Protein AF-F0ZJR5-F1 (afdb_monomer)

Solvent-accessible surface area (backbone atoms only — not comparable to full-atom values): 11581 Å² total; per-residue (Å²): 136,68,55,64,65,42,45,57,48,44,58,48,46,68,58,37,72,78,72,64,94,84,83,90,84,88,84,89,81,86,85,86,77,79,79,74,66,69,64,63,60,58,57,58,49,52,56,52,55,66,48,60,78,69,73,60,78,82,67,43,66,32,26,33,20,49,54,17,22,40,50,26,52,69,51,87,72,52,77,72,50,58,56,57,43,58,76,50,88,59,76,52,62,50,40,52,52,8,52,51,32,27,51,51,10,65,76,67,72,34,62,72,38,28,40,54,7,45,22,32,37,14,57,52,49,48,51,47,44,57,55,34,50,76,54,72,45,74,76,65,34,69,57,48,44,51,5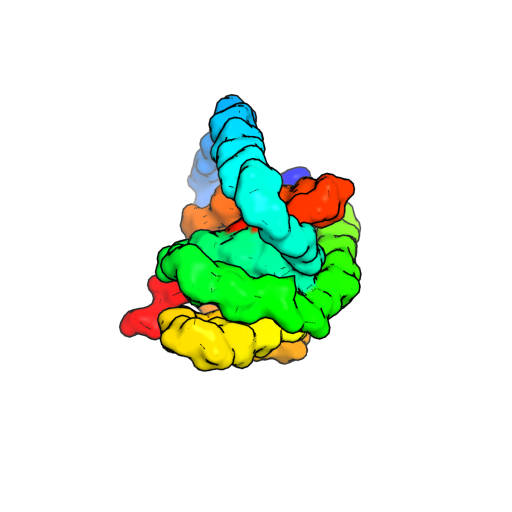4,14,54,29,24,54,59,32,65,65,27,42,50,54,49,45,66,74,42,40,65,52,49,60,80,39,36,70,60,47,53,49,28,54,52,43,30,55,51,16,58,77,70,68,34,34,32,54,22,17,19,27,50,16,36,46,50,38,63,72,50,78,80,82,126

Mean predicted aligned error: 10.39 Å

Sequence (211 aa):
MKYILLIVFIVLSLNFKSAYSNNNIDNEIEEFNFNDFSNDLEYNKLIQENIIENGLPSLTDYSQFLLGFIEGIGINITNEESLCFKNENGSVADLKDGVLALQKGLSTIDIPKMSSGIVKIGGVILQIPTNLKECGISDKIVQITYIAASFISGPSGIVTFILRDAFNIFVNSGGVLHNLTEIFVGLQNADFFKLGKNLGQIVDILMIKHT

Organism: Dictyostelium purpureum (NCBI:txid5786)

Structure (mmCIF, N/CA/C/O backbone):
data_AF-F0ZJR5-F1
#
_entry.id   AF-F0ZJR5-F1
#
loop_
_atom_site.group_PDB
_atom_site.id
_atom_site.type_symbol
_atom_site.label_atom_id
_atom_site.label_alt_id
_atom_site.label_comp_id
_atom_site.label_asym_id
_atom_site.label_entity_id
_atom_site.label_seq_id
_atom_site.pdbx_PDB_ins_code
_atom_site.Cartn_x
_atom_site.Cartn_y
_atom_site.Cartn_z
_atom_site.occupancy
_atom_site.B_iso_or_equiv
_atom_site.auth_seq_id
_atom_site.auth_comp_id
_atom_site.auth_asym_id
_atom_site.auth_atom_id
_atom_site.pdbx_PDB_model_num
ATOM 1 N N . MET A 1 1 ? 6.348 3.260 -20.044 1.00 43.16 1 MET A N 1
ATOM 2 C CA . MET A 1 1 ? 5.209 2.471 -19.523 1.00 43.16 1 MET A CA 1
ATOM 3 C C . MET A 1 1 ? 5.198 0.992 -19.946 1.00 43.16 1 MET A C 1
ATOM 5 O O . MET A 1 1 ? 4.273 0.291 -19.583 1.00 43.16 1 MET A O 1
ATOM 9 N N . LYS A 1 2 ? 6.248 0.463 -20.605 1.00 39.25 2 LYS A N 1
ATOM 10 C CA . LYS A 1 2 ? 6.417 -0.981 -20.878 1.00 39.25 2 LYS A CA 1
ATOM 11 C C . LYS A 1 2 ? 6.954 -1.781 -19.674 1.00 39.25 2 LYS A C 1
ATOM 13 O O . LYS A 1 2 ? 6.992 -2.998 -19.732 1.00 39.25 2 LYS A O 1
ATOM 18 N N . TYR A 1 3 ? 7.373 -1.115 -18.592 1.00 41.12 3 TYR A N 1
ATOM 19 C CA . TYR A 1 3 ? 8.374 -1.648 -17.661 1.00 41.12 3 TYR A CA 1
ATOM 20 C C . TYR A 1 3 ? 7.874 -2.546 -16.528 1.00 41.12 3 TYR A C 1
ATOM 22 O O . TYR A 1 3 ? 8.669 -3.326 -16.043 1.00 41.12 3 TYR A O 1
ATOM 30 N N . ILE A 1 4 ? 6.609 -2.504 -16.104 1.00 44.88 4 ILE A N 1
ATOM 31 C CA . ILE A 1 4 ? 6.126 -3.410 -15.037 1.00 44.88 4 ILE A CA 1
ATOM 32 C C . ILE A 1 4 ? 5.762 -4.774 -15.610 1.00 44.88 4 ILE A C 1
ATOM 34 O O . ILE A 1 4 ? 6.188 -5.790 -15.068 1.00 44.88 4 ILE A O 1
ATOM 38 N N . LEU A 1 5 ? 5.092 -4.787 -16.768 1.00 47.75 5 LEU A N 1
ATOM 39 C CA . LEU A 1 5 ? 5.031 -5.978 -17.604 1.00 47.75 5 LEU A CA 1
ATOM 40 C C . LEU A 1 5 ? 6.453 -6.418 -17.937 1.00 47.75 5 LEU A C 1
ATOM 42 O O . LEU A 1 5 ? 6.741 -7.567 -17.694 1.00 47.75 5 LEU A O 1
ATOM 46 N N . LEU A 1 6 ? 7.381 -5.526 -18.315 1.00 48.69 6 LEU A N 1
ATOM 47 C CA . LEU A 1 6 ? 8.796 -5.884 -18.485 1.00 48.69 6 LEU A CA 1
ATOM 48 C C . LEU A 1 6 ? 9.459 -6.400 -17.202 1.00 48.69 6 LEU A C 1
ATOM 50 O O . LEU A 1 6 ? 10.354 -7.196 -17.338 1.00 48.69 6 LEU A O 1
ATOM 54 N N . ILE A 1 7 ? 9.096 -5.997 -15.984 1.00 55.41 7 ILE A N 1
ATOM 55 C CA . ILE A 1 7 ? 9.709 -6.495 -14.738 1.00 55.41 7 ILE A CA 1
ATOM 56 C C . ILE A 1 7 ? 9.152 -7.872 -14.407 1.00 55.41 7 ILE A C 1
ATOM 58 O O . ILE A 1 7 ? 9.928 -8.768 -14.113 1.00 55.41 7 ILE A O 1
ATOM 62 N N . VAL A 1 8 ? 7.842 -8.080 -14.541 1.00 57.06 8 VAL A N 1
ATOM 63 C CA . VAL A 1 8 ? 7.232 -9.413 -14.458 1.00 57.06 8 VAL A CA 1
ATOM 64 C C . VAL A 1 8 ? 7.803 -10.306 -15.562 1.00 57.06 8 VAL A C 1
ATOM 66 O O . VAL A 1 8 ? 8.235 -11.412 -15.282 1.00 57.06 8 VAL A O 1
ATOM 69 N N . PHE A 1 9 ? 7.941 -9.803 -16.788 1.00 52.59 9 PHE A N 1
ATOM 70 C CA . PHE A 1 9 ? 8.516 -10.500 -17.938 1.00 52.59 9 PHE A CA 1
ATOM 71 C C . PHE A 1 9 ? 10.035 -10.658 -17.836 1.00 52.59 9 PHE A C 1
ATOM 73 O O . PHE A 1 9 ? 10.532 -11.643 -18.340 1.00 52.59 9 PHE A O 1
ATOM 80 N N . ILE A 1 10 ? 10.798 -9.766 -17.196 1.00 51.56 10 ILE A N 1
ATOM 81 C CA . ILE A 1 10 ? 12.255 -9.866 -16.959 1.00 51.56 10 ILE A CA 1
ATOM 82 C C . ILE A 1 10 ? 12.502 -10.843 -15.820 1.00 51.56 10 ILE A C 1
ATOM 84 O O . ILE A 1 10 ? 13.345 -11.714 -15.952 1.00 51.56 10 ILE A O 1
ATOM 88 N N . VAL A 1 11 ? 11.748 -10.763 -14.726 1.00 54.81 11 VAL A N 1
ATOM 89 C CA . VAL A 1 11 ? 11.827 -11.729 -13.624 1.00 54.81 11 VAL A CA 1
ATOM 90 C C . VAL A 1 11 ? 11.394 -13.113 -14.110 1.00 54.81 11 VAL A C 1
ATOM 92 O O . VAL A 1 11 ? 12.081 -14.093 -13.825 1.00 54.81 11 VAL A O 1
ATOM 95 N N . LEU A 1 12 ? 10.326 -13.212 -14.907 1.00 49.84 12 LEU A N 1
ATOM 96 C CA . LEU A 1 12 ? 9.917 -14.468 -15.534 1.00 49.84 12 LEU A CA 1
ATOM 97 C C . LEU A 1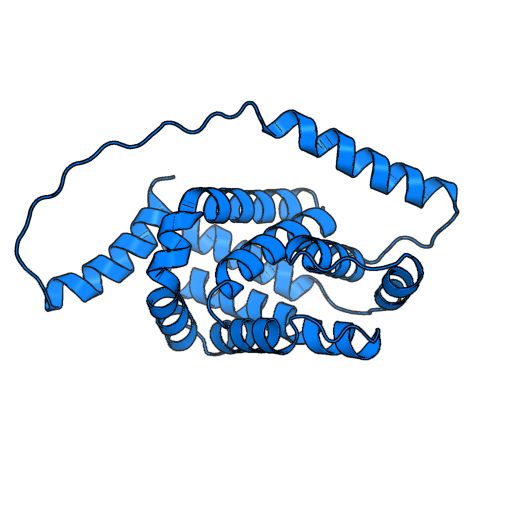 12 ? 10.924 -14.922 -16.597 1.00 49.84 12 LEU A C 1
ATOM 99 O O . LEU A 1 12 ? 11.318 -16.075 -16.554 1.00 49.84 12 LEU A O 1
ATOM 103 N N . SER A 1 13 ? 11.414 -14.063 -17.497 1.00 41.50 13 SER A N 1
ATOM 104 C CA . SER A 1 13 ? 12.338 -14.457 -18.582 1.00 41.50 13 SER A CA 1
ATOM 105 C C . SER A 1 13 ? 13.765 -14.739 -18.115 1.00 41.50 13 SER A C 1
ATOM 107 O O . SER A 1 13 ? 14.395 -15.637 -18.665 1.00 41.50 13 SER A O 1
ATOM 109 N N . LEU A 1 14 ? 14.277 -14.065 -17.081 1.00 43.47 14 LEU A N 1
ATOM 110 C CA . LEU A 1 14 ? 15.566 -14.399 -16.465 1.00 43.47 14 LEU A CA 1
ATOM 111 C C . LEU A 1 14 ? 15.515 -15.766 -15.766 1.00 43.47 14 LEU A C 1
ATOM 113 O O . LEU A 1 14 ? 16.512 -16.482 -15.785 1.00 43.47 14 LEU A O 1
ATOM 117 N N . ASN A 1 15 ? 14.357 -16.164 -15.224 1.00 44.44 15 ASN A N 1
ATOM 118 C CA . ASN A 1 15 ? 14.152 -17.506 -14.667 1.00 44.44 15 ASN A CA 1
ATOM 119 C C . ASN A 1 15 ? 13.797 -18.556 -15.745 1.00 44.44 15 ASN A C 1
ATOM 121 O O . ASN A 1 15 ? 14.251 -19.694 -15.664 1.00 44.44 15 ASN A O 1
ATOM 125 N N . PHE A 1 16 ? 13.059 -18.189 -16.799 1.00 36.81 16 PHE A N 1
ATOM 126 C CA . PHE A 1 16 ? 12.652 -19.099 -17.882 1.00 36.81 16 PHE A CA 1
ATOM 127 C C . PHE A 1 16 ? 13.758 -19.399 -18.897 1.00 36.81 16 PHE A C 1
ATOM 129 O O . PHE A 1 16 ? 13.747 -20.475 -19.492 1.00 36.81 16 PHE A O 1
ATOM 136 N N . LYS A 1 17 ? 14.753 -18.518 -19.075 1.00 34.19 17 LYS A N 1
ATOM 137 C CA . LYS A 1 17 ? 15.891 -18.768 -19.984 1.00 34.19 17 LYS A CA 1
ATOM 138 C C . LYS A 1 17 ? 16.824 -19.889 -19.495 1.00 34.19 17 LYS A C 1
ATOM 140 O O . LYS A 1 17 ? 17.643 -20.375 -20.266 1.00 34.19 17 LYS A O 1
ATOM 145 N N . SER A 1 18 ? 16.659 -20.327 -18.244 1.00 38.81 18 SER A N 1
ATOM 146 C CA . SER A 1 18 ? 17.251 -21.552 -17.691 1.00 38.81 18 SER A CA 1
ATOM 147 C C . SER A 1 18 ? 16.449 -22.817 -18.052 1.00 38.81 18 SER A C 1
ATOM 149 O O . SER A 1 18 ? 17.005 -23.911 -18.091 1.00 38.81 18 SER A O 1
ATOM 151 N N . ALA A 1 19 ? 15.150 -22.686 -18.350 1.00 39.12 19 ALA A N 1
ATOM 152 C CA . ALA A 1 19 ? 14.227 -23.817 -18.397 1.00 39.12 19 ALA A CA 1
ATOM 153 C C . ALA A 1 19 ? 13.650 -24.139 -19.784 1.00 39.12 19 ALA A C 1
ATOM 155 O O . ALA A 1 19 ? 13.395 -25.309 -20.045 1.00 39.12 19 ALA A O 1
ATOM 156 N N . TYR A 1 20 ? 13.431 -23.171 -20.681 1.00 38.56 20 TYR A N 1
ATOM 157 C CA . TYR A 1 20 ? 12.690 -23.447 -21.919 1.00 38.56 20 TYR A CA 1
ATOM 158 C C . TYR A 1 20 ? 13.142 -22.577 -23.097 1.00 38.56 20 TYR A C 1
ATOM 160 O O . TYR A 1 20 ? 12.801 -21.402 -23.211 1.00 38.56 20 TYR A O 1
ATOM 168 N N . SER A 1 21 ? 13.885 -23.195 -24.015 1.00 33.28 21 SER A N 1
ATOM 169 C CA . SER A 1 21 ? 14.111 -22.703 -25.374 1.00 33.28 21 SER A CA 1
ATOM 170 C C . SER A 1 21 ? 13.190 -23.467 -26.323 1.00 33.28 21 SER A C 1
ATOM 172 O O . SER A 1 21 ? 13.532 -24.582 -26.703 1.00 33.28 21 SER A O 1
ATOM 174 N N . ASN A 1 22 ? 12.031 -22.887 -26.655 1.00 42.31 22 ASN A N 1
ATOM 175 C CA . ASN A 1 22 ? 11.296 -23.001 -27.932 1.00 42.31 22 ASN A CA 1
ATOM 176 C C . ASN A 1 22 ? 9.795 -22.775 -27.709 1.00 42.31 22 ASN A C 1
ATOM 178 O O . ASN A 1 22 ? 9.121 -23.651 -27.175 1.00 42.31 22 ASN A O 1
ATOM 182 N N . ASN A 1 23 ? 9.278 -21.622 -28.147 1.00 40.09 23 ASN A N 1
ATOM 183 C CA . ASN A 1 23 ? 8.199 -21.508 -29.145 1.00 40.09 23 ASN A CA 1
ATOM 184 C C . ASN A 1 23 ? 7.642 -20.072 -29.218 1.00 40.09 23 ASN A C 1
ATOM 186 O O . ASN A 1 23 ? 7.499 -19.392 -28.206 1.00 40.09 23 ASN A O 1
ATOM 190 N N . ASN A 1 24 ? 7.353 -19.641 -30.451 1.00 42.78 24 ASN A N 1
ATOM 191 C CA . ASN A 1 24 ? 6.793 -18.343 -30.843 1.00 42.78 24 ASN A CA 1
ATOM 192 C C . ASN A 1 24 ? 5.300 -18.248 -30.499 1.00 42.78 24 ASN A C 1
ATOM 194 O O . ASN A 1 24 ? 4.541 -19.134 -30.890 1.00 42.78 24 ASN A O 1
ATOM 198 N N . ILE A 1 25 ? 4.879 -17.151 -29.866 1.00 38.75 25 ILE A N 1
ATOM 199 C CA . ILE A 1 25 ? 3.469 -16.750 -29.761 1.00 38.75 25 ILE A CA 1
ATOM 200 C C . ILE A 1 25 ? 3.396 -15.230 -29.956 1.00 38.75 25 ILE A C 1
ATOM 202 O O . ILE A 1 25 ? 3.907 -14.477 -29.129 1.00 38.75 25 ILE A O 1
ATOM 206 N N . ASP A 1 26 ? 2.756 -14.808 -31.044 1.00 44.47 26 ASP A N 1
ATOM 207 C CA . ASP A 1 26 ? 2.269 -13.445 -31.271 1.00 44.47 26 ASP A CA 1
ATOM 208 C C . ASP A 1 26 ? 0.813 -13.362 -30.782 1.00 44.47 26 ASP A C 1
ATOM 210 O O . ASP A 1 26 ? 0.079 -14.326 -30.996 1.00 44.47 26 ASP A O 1
ATOM 214 N N . ASN A 1 27 ? 0.399 -12.257 -30.137 1.00 40.22 27 ASN A N 1
ATOM 215 C CA . ASN A 1 27 ? -0.983 -11.739 -30.176 1.00 40.22 27 ASN A CA 1
ATOM 216 C C . ASN A 1 27 ? -1.145 -10.341 -29.537 1.00 40.22 27 ASN A C 1
ATOM 218 O O . ASN A 1 27 ? -0.333 -9.900 -28.723 1.00 40.22 27 ASN A O 1
ATOM 222 N N . GLU A 1 28 ? -2.211 -9.678 -29.994 1.00 41.59 28 GLU A N 1
ATOM 223 C CA . GLU A 1 28 ? -2.610 -8.264 -29.929 1.00 41.59 28 GLU A CA 1
ATOM 224 C C . GLU A 1 28 ? -2.743 -7.639 -28.523 1.00 41.59 28 GLU A C 1
ATOM 226 O O . GLU A 1 28 ? -3.123 -8.294 -27.555 1.00 41.59 28 GLU A O 1
ATOM 231 N N . ILE A 1 29 ? -2.461 -6.331 -28.437 1.00 34.59 29 ILE A N 1
ATOM 232 C CA . ILE A 1 29 ? -2.620 -5.483 -27.244 1.00 34.59 29 ILE A CA 1
ATOM 233 C C . ILE A 1 29 ? -3.726 -4.460 -27.539 1.00 34.59 29 ILE A C 1
ATOM 235 O O . ILE A 1 29 ? -3.570 -3.653 -28.455 1.00 34.59 29 ILE A O 1
ATOM 239 N N . GLU A 1 30 ? -4.811 -4.474 -26.762 1.00 40.47 30 GLU A N 1
ATOM 240 C CA . GLU A 1 30 ? -5.851 -3.433 -26.788 1.00 40.47 30 GLU A CA 1
ATOM 241 C C . GLU A 1 30 ? -5.357 -2.123 -26.144 1.00 40.47 30 GLU A C 1
ATOM 243 O O . GLU A 1 30 ? -4.686 -2.124 -25.106 1.00 40.47 30 GLU A O 1
ATOM 248 N N . GLU A 1 31 ? -5.689 -0.989 -26.771 1.00 37.50 31 GLU A N 1
ATOM 249 C CA . GLU A 1 31 ? -5.370 0.359 -26.290 1.00 37.50 31 GLU A CA 1
ATOM 250 C C . GLU A 1 31 ? -6.287 0.796 -25.137 1.00 37.50 31 GLU A C 1
ATOM 252 O O . GLU A 1 31 ? -7.512 0.716 -25.206 1.00 37.50 31 GLU A O 1
ATOM 257 N N . PHE A 1 32 ? -5.669 1.313 -24.074 1.00 36.72 32 PHE A N 1
ATOM 258 C CA . PHE A 1 32 ? -6.323 1.797 -22.858 1.00 36.72 32 PHE A CA 1
ATOM 259 C C . PHE A 1 32 ? -6.950 3.192 -23.070 1.00 36.72 32 PHE A C 1
ATOM 261 O O . PHE A 1 32 ? -6.266 4.117 -23.514 1.00 36.72 32 PHE A O 1
ATOM 268 N N . ASN A 1 33 ? -8.234 3.360 -22.729 1.00 37.62 33 ASN A N 1
ATOM 269 C CA . ASN A 1 33 ? -9.000 4.598 -22.927 1.00 37.62 33 ASN A CA 1
ATOM 270 C C . ASN A 1 33 ? -9.038 5.462 -21.648 1.00 37.62 33 ASN A C 1
ATOM 272 O O . ASN A 1 33 ? -9.469 5.010 -20.594 1.00 37.62 33 ASN A O 1
ATOM 276 N N . PHE A 1 34 ? -8.612 6.724 -21.750 1.00 33.97 34 PHE A N 1
ATOM 277 C CA . PHE A 1 34 ? -8.427 7.656 -20.626 1.00 33.97 34 PHE A CA 1
ATOM 278 C C . PHE A 1 34 ? -9.708 8.355 -20.122 1.00 33.97 34 PHE A C 1
ATOM 280 O O . PHE A 1 34 ? -9.643 9.107 -19.151 1.00 33.97 34 PHE A O 1
ATOM 287 N N . ASN A 1 35 ? -10.868 8.138 -20.747 1.00 36.97 35 ASN A N 1
ATOM 288 C CA . ASN A 1 35 ? -12.081 8.914 -20.450 1.00 36.97 35 ASN A CA 1
ATOM 289 C C . ASN A 1 35 ? -12.845 8.493 -19.174 1.00 36.97 35 ASN A C 1
ATOM 291 O O . ASN A 1 35 ? -13.704 9.251 -18.729 1.00 36.97 35 ASN A O 1
ATOM 295 N N . ASP A 1 36 ? -12.515 7.361 -18.542 1.00 45.94 36 ASP A N 1
ATOM 296 C CA . ASP A 1 36 ? -13.162 6.915 -17.289 1.00 45.94 36 ASP A CA 1
ATOM 297 C C . ASP A 1 36 ? -12.722 7.707 -16.038 1.00 45.94 36 ASP A C 1
ATOM 299 O O . ASP A 1 36 ? -13.349 7.623 -14.985 1.00 45.94 36 ASP A O 1
ATOM 303 N N . PHE A 1 37 ? -11.690 8.550 -16.146 1.00 39.56 37 PHE A N 1
ATOM 304 C CA . PHE A 1 37 ? -11.092 9.270 -15.011 1.00 39.56 37 PHE A CA 1
ATOM 305 C C . PHE A 1 37 ? -11.965 10.370 -14.387 1.00 39.56 37 PHE A C 1
ATOM 307 O O . PHE A 1 37 ? -11.698 10.805 -13.266 1.00 39.56 37 PHE A O 1
ATOM 314 N N . SER A 1 38 ? -12.970 10.881 -15.104 1.00 40.50 38 SER A N 1
ATOM 315 C CA . SER A 1 38 ? -13.688 12.086 -14.664 1.00 40.50 38 SER A CA 1
ATOM 316 C C . SER A 1 38 ? -14.759 11.810 -13.605 1.00 40.50 38 SER A C 1
ATOM 318 O O . SER A 1 38 ? -15.120 12.729 -12.872 1.00 40.50 38 SER A O 1
ATOM 320 N N . ASN A 1 39 ? -15.250 10.572 -13.500 1.00 43.34 39 ASN A N 1
ATOM 321 C CA . ASN A 1 39 ? -16.368 10.228 -12.614 1.00 43.34 39 ASN A CA 1
ATOM 322 C C . ASN A 1 39 ? -15.919 9.977 -11.158 1.00 43.34 39 ASN A C 1
ATOM 324 O O . ASN A 1 39 ? -16.668 10.257 -10.224 1.00 43.34 39 ASN A O 1
ATOM 328 N N . ASP A 1 40 ? -14.671 9.549 -10.937 1.00 46.66 40 ASP A N 1
ATOM 329 C CA . ASP A 1 40 ? -14.138 9.257 -9.593 1.00 46.66 40 ASP A CA 1
ATOM 330 C C . ASP A 1 40 ? -13.804 10.512 -8.762 1.00 46.66 40 ASP A C 1
ATOM 332 O O . ASP A 1 40 ? -13.680 10.456 -7.535 1.00 46.66 40 ASP A O 1
ATOM 336 N N . LEU A 1 41 ? -13.671 11.676 -9.405 1.00 44.53 41 LEU A N 1
ATOM 337 C CA . LEU A 1 41 ? -13.410 12.951 -8.725 1.00 44.53 41 LEU A CA 1
ATOM 338 C C . LEU A 1 41 ? -14.644 13.495 -7.988 1.00 44.53 41 LEU A C 1
ATOM 340 O O . LEU A 1 41 ? -14.502 14.148 -6.955 1.00 44.53 41 LEU A O 1
ATOM 344 N N . GLU A 1 42 ? -15.846 13.208 -8.485 1.00 46.62 42 GLU A N 1
ATOM 345 C CA . GLU A 1 42 ? -17.099 13.722 -7.922 1.00 46.62 42 GLU A CA 1
ATOM 346 C C . GLU A 1 42 ? -17.526 12.944 -6.662 1.00 46.62 42 GLU A C 1
ATOM 348 O O . GLU A 1 42 ? -17.981 13.538 -5.684 1.00 46.62 42 GLU A O 1
ATOM 353 N N . TYR A 1 43 ? -17.263 11.632 -6.618 1.00 46.22 43 TYR A N 1
ATOM 354 C CA . TYR A 1 43 ? -17.558 10.780 -5.458 1.00 46.22 43 TYR A CA 1
ATOM 355 C C . TYR A 1 43 ? -16.707 11.130 -4.223 1.00 46.22 43 TYR A C 1
ATOM 357 O O . TYR A 1 43 ? -17.222 11.225 -3.108 1.00 46.22 43 TYR A O 1
ATOM 365 N N . ASN A 1 44 ? -15.414 11.412 -4.417 1.00 51.81 44 ASN A N 1
ATOM 366 C CA . ASN A 1 44 ? -14.521 11.814 -3.321 1.00 51.81 44 ASN A CA 1
ATOM 367 C C . ASN A 1 44 ? -14.918 13.168 -2.712 1.00 51.81 44 ASN A C 1
ATOM 369 O O . ASN A 1 44 ? -14.745 13.393 -1.512 1.00 51.81 44 ASN A O 1
ATOM 373 N N . LYS A 1 45 ? -15.508 14.052 -3.521 1.00 52.66 45 LYS A N 1
ATOM 374 C CA . LYS A 1 45 ? -16.009 15.348 -3.067 1.00 52.66 45 LYS A CA 1
ATOM 375 C C . LYS A 1 45 ? -17.222 15.195 -2.141 1.00 52.66 45 LYS A C 1
ATOM 377 O O . LYS A 1 45 ? -17.274 15.850 -1.107 1.00 52.66 45 LYS A O 1
ATOM 382 N N . LEU A 1 46 ? -18.130 14.265 -2.445 1.00 51.00 46 LEU A N 1
ATOM 383 C CA . LEU A 1 46 ? -19.331 14.000 -1.641 1.00 51.00 46 LEU A CA 1
ATOM 384 C C . LEU A 1 46 ? -19.032 13.350 -0.279 1.00 51.00 46 LEU A C 1
ATOM 386 O O . LEU A 1 46 ? -19.739 13.623 0.693 1.00 51.00 46 LEU A O 1
ATOM 390 N N . ILE A 1 47 ? -17.987 12.520 -0.178 1.00 54.75 47 ILE A N 1
ATOM 391 C CA . ILE A 1 47 ? -17.535 11.976 1.117 1.00 54.75 47 ILE A CA 1
ATOM 392 C C . ILE A 1 47 ? -16.918 13.088 1.973 1.00 54.75 47 ILE A C 1
ATOM 394 O O . ILE A 1 47 ? -17.226 13.188 3.160 1.00 54.75 47 ILE A O 1
ATOM 398 N N . GLN A 1 48 ? -16.098 13.966 1.384 1.00 52.03 48 GLN A N 1
ATOM 399 C CA . GLN A 1 48 ? -15.546 15.105 2.121 1.00 52.03 48 GLN A CA 1
ATOM 400 C C . GLN A 1 48 ? -16.633 16.095 2.560 1.00 52.03 48 GLN A C 1
ATOM 402 O O . GLN A 1 48 ? -16.627 16.525 3.712 1.00 52.03 48 GLN A O 1
ATOM 407 N N . GLU A 1 49 ? -17.593 16.416 1.691 1.00 55.97 49 GLU A N 1
ATOM 408 C CA . GLU A 1 49 ? -18.673 17.362 1.998 1.00 55.97 49 GLU A CA 1
ATOM 409 C C . GLU A 1 49 ? -19.605 16.841 3.112 1.00 55.97 49 GLU A C 1
ATOM 411 O O . GLU A 1 49 ? -19.899 17.589 4.045 1.00 55.97 49 GLU A O 1
ATOM 416 N N . ASN A 1 50 ? -19.963 15.548 3.123 1.00 54.66 50 ASN A N 1
ATOM 417 C CA . ASN A 1 50 ? -20.780 14.963 4.203 1.00 54.66 50 ASN A CA 1
ATOM 418 C C . ASN A 1 50 ? -20.049 14.858 5.558 1.00 54.66 50 ASN A C 1
ATOM 420 O O . ASN A 1 50 ? -20.684 14.853 6.615 1.00 54.66 50 ASN A O 1
ATOM 424 N N . ILE A 1 51 ? -18.715 14.768 5.553 1.00 54.09 51 ILE A N 1
ATOM 425 C CA . ILE A 1 51 ? -17.904 14.693 6.778 1.00 54.09 51 ILE A CA 1
ATOM 426 C C . ILE A 1 51 ? -17.689 16.086 7.395 1.00 54.09 51 ILE A C 1
ATOM 428 O O . ILE A 1 51 ? -17.640 16.214 8.622 1.00 54.09 51 ILE A O 1
ATOM 432 N N . ILE A 1 52 ? -17.601 17.134 6.569 1.00 50.81 52 ILE A N 1
ATOM 433 C CA . ILE A 1 52 ? -17.349 18.516 7.010 1.00 50.81 52 ILE A CA 1
ATOM 434 C C . ILE A 1 52 ? -18.584 19.146 7.679 1.00 50.81 52 ILE A C 1
ATOM 436 O O . ILE A 1 52 ? -18.427 19.895 8.645 1.00 50.81 52 ILE A O 1
ATOM 440 N N . GLU A 1 53 ? -19.807 18.816 7.248 1.00 49.25 53 GLU A N 1
ATOM 441 C CA . GLU A 1 53 ? -21.034 19.439 7.781 1.00 49.25 53 GLU A CA 1
ATOM 442 C C . GLU A 1 53 ? -21.349 19.093 9.253 1.00 49.25 53 GLU A C 1
ATOM 444 O O . GLU A 1 53 ? -22.089 19.825 9.906 1.00 49.25 53 GLU A O 1
ATOM 449 N N . ASN A 1 54 ? -20.746 18.039 9.820 1.00 49.00 54 ASN A N 1
ATOM 450 C CA . ASN A 1 54 ? -21.062 17.554 11.174 1.00 49.00 54 ASN A CA 1
ATOM 451 C C . ASN A 1 54 ? -19.968 17.791 12.235 1.00 49.00 54 ASN A C 1
ATOM 453 O O . ASN A 1 54 ? -20.018 17.197 13.312 1.00 49.00 54 ASN A O 1
ATOM 457 N N . GLY A 1 55 ? -18.981 18.658 11.978 1.00 44.12 55 GLY A N 1
ATOM 458 C CA . GLY A 1 55 ? -18.002 19.055 13.003 1.00 44.12 55 GLY A CA 1
ATOM 459 C C . GLY A 1 55 ? -17.135 17.902 13.527 1.00 44.12 55 GLY A C 1
ATOM 460 O O . GLY A 1 55 ? -16.736 17.900 14.694 1.00 44.12 55 GLY A O 1
ATOM 461 N N . LEU A 1 56 ? -16.852 16.904 12.684 1.00 47.62 56 LEU A N 1
ATOM 462 C CA . LEU A 1 56 ? -15.917 15.840 13.029 1.00 47.62 56 LEU A CA 1
ATOM 463 C C . LEU A 1 56 ? -14.492 16.409 13.177 1.00 47.62 56 LEU A C 1
ATOM 465 O O . LEU A 1 56 ? -14.071 17.216 12.344 1.00 47.62 56 LEU A O 1
ATOM 469 N N . PRO A 1 57 ? -13.706 15.958 14.173 1.00 54.94 57 PRO A N 1
ATOM 470 C CA . PRO A 1 57 ? -12.273 16.227 14.186 1.00 54.94 57 PRO A CA 1
ATOM 471 C C . PRO A 1 57 ? -11.644 15.698 12.891 1.00 54.94 57 PRO A C 1
ATOM 473 O O . PRO A 1 57 ? -12.000 14.613 12.423 1.00 54.94 57 PRO A O 1
ATOM 476 N N . SER A 1 58 ? -10.724 16.470 12.308 1.00 72.81 58 SER A N 1
ATOM 477 C CA . SER A 1 58 ? -10.012 16.085 11.089 1.00 72.81 58 SER A CA 1
ATOM 478 C C . SER A 1 58 ? -9.339 14.727 11.287 1.00 72.81 58 SER A C 1
ATOM 480 O O . SER A 1 58 ? -8.548 14.564 12.218 1.00 72.81 58 SER A O 1
ATOM 482 N N . LEU A 1 59 ? -9.642 13.766 10.415 1.00 81.38 59 LEU A N 1
ATOM 483 C CA . LEU A 1 59 ? -8.982 12.463 10.417 1.00 81.38 59 LEU A CA 1
ATOM 484 C C . LEU A 1 59 ? -7.475 12.634 10.220 1.00 81.38 59 LEU A C 1
ATOM 486 O O . LEU A 1 59 ? -7.053 13.433 9.381 1.00 81.38 59 LEU A O 1
ATOM 490 N N . THR A 1 60 ? -6.679 11.854 10.951 1.00 90.06 60 THR A N 1
ATOM 491 C CA . THR A 1 60 ? -5.232 11.785 10.714 1.00 90.06 60 THR A CA 1
ATOM 492 C C . THR A 1 60 ? -4.946 11.188 9.329 1.00 90.06 60 THR A C 1
ATOM 494 O O . THR A 1 60 ? -5.758 10.416 8.811 1.00 90.06 60 THR A O 1
ATOM 497 N N . ASP A 1 61 ? -3.779 11.489 8.743 1.00 92.75 61 ASP A N 1
ATOM 498 C CA . ASP A 1 61 ? -3.316 10.868 7.487 1.00 92.75 61 ASP A CA 1
ATOM 499 C C . ASP A 1 61 ? -3.428 9.331 7.543 1.00 92.75 61 ASP A C 1
ATOM 501 O O . ASP A 1 61 ? -3.827 8.682 6.576 1.00 92.75 61 ASP A O 1
ATOM 505 N N . TYR A 1 62 ? -3.089 8.739 8.692 1.00 93.31 62 TYR A N 1
ATOM 506 C CA . TYR A 1 62 ? -3.124 7.292 8.884 1.00 93.31 62 TYR A CA 1
ATOM 507 C C . TYR A 1 62 ? -4.553 6.750 8.968 1.00 93.31 62 TYR A C 1
ATOM 509 O O . TYR A 1 62 ? -4.857 5.745 8.330 1.00 93.31 62 TYR A O 1
ATOM 517 N N . SER A 1 63 ? -5.453 7.434 9.679 1.00 92.88 63 SER A N 1
ATOM 518 C CA . SER A 1 63 ? -6.874 7.068 9.723 1.00 92.88 63 SER A CA 1
ATOM 519 C C . SER A 1 63 ? -7.505 7.115 8.329 1.00 92.88 63 SER A C 1
ATOM 521 O O . SER A 1 63 ? -8.234 6.200 7.956 1.00 92.88 63 SER A O 1
ATOM 523 N N . GLN A 1 64 ? -7.196 8.147 7.534 1.00 94.12 64 GLN A N 1
ATOM 524 C CA . GLN A 1 64 ? -7.657 8.238 6.144 1.00 94.12 64 GLN A CA 1
ATOM 525 C C . GLN A 1 64 ? -7.130 7.072 5.303 1.00 94.12 64 GLN A C 1
ATOM 527 O O . GLN A 1 64 ? -7.903 6.433 4.590 1.00 94.12 64 GLN A O 1
ATOM 532 N N . PHE A 1 65 ? -5.837 6.759 5.427 1.00 95.94 65 PHE A N 1
ATOM 533 C CA . PHE A 1 65 ? -5.228 5.603 4.774 1.00 95.94 65 PHE A CA 1
ATOM 534 C C . PHE A 1 65 ? -5.913 4.284 5.143 1.00 95.94 65 PHE A C 1
ATOM 536 O O . PHE A 1 65 ? -6.238 3.509 4.246 1.00 95.94 65 PHE A O 1
ATOM 543 N N . LEU A 1 66 ? -6.156 4.030 6.432 1.00 95.31 66 LEU A N 1
ATOM 544 C CA . LEU A 1 66 ? -6.806 2.804 6.895 1.00 95.31 66 LEU A CA 1
ATOM 545 C C . LEU A 1 66 ? -8.214 2.653 6.325 1.00 95.31 66 LEU A C 1
ATOM 547 O O . LEU A 1 66 ? -8.529 1.601 5.779 1.00 95.31 66 LEU A O 1
ATOM 551 N N . LEU A 1 67 ? -9.038 3.700 6.410 1.00 94.94 67 LEU A N 1
ATOM 552 C CA . LEU A 1 67 ? -10.403 3.676 5.877 1.00 94.94 67 LEU A CA 1
ATOM 553 C C . LEU A 1 67 ? -10.404 3.410 4.370 1.00 94.94 67 LEU A C 1
ATOM 555 O O . LEU A 1 67 ? -11.141 2.549 3.898 1.00 94.94 67 LEU A O 1
ATOM 559 N N . GLY A 1 68 ? -9.518 4.090 3.636 1.00 96.19 68 GLY A N 1
ATOM 560 C CA . GLY A 1 68 ? -9.325 3.834 2.216 1.00 96.19 68 GLY A CA 1
ATOM 561 C C . GLY A 1 68 ? -8.928 2.384 1.963 1.00 96.19 68 GLY A C 1
ATOM 562 O O . GLY A 1 68 ? -9.547 1.713 1.148 1.00 96.19 68 GLY A O 1
ATOM 563 N N . PHE A 1 69 ? -7.931 1.865 2.684 1.00 97.06 69 PHE A N 1
ATOM 564 C CA . PHE A 1 69 ? -7.459 0.490 2.524 1.00 97.06 69 PHE A CA 1
ATOM 565 C C . PHE A 1 69 ? -8.568 -0.536 2.741 1.00 97.06 69 PHE A C 1
ATOM 567 O O . PHE A 1 69 ? -8.707 -1.444 1.925 1.00 97.06 69 PHE A O 1
ATOM 574 N N . ILE A 1 70 ? -9.366 -0.365 3.797 1.00 95.50 70 ILE A N 1
ATOM 575 C CA . ILE A 1 70 ? -10.515 -1.211 4.142 1.00 95.50 70 ILE A CA 1
ATOM 576 C C . ILE A 1 70 ? -11.556 -1.210 3.016 1.00 95.50 70 ILE A C 1
ATOM 578 O O . ILE A 1 70 ? -11.983 -2.281 2.579 1.00 95.50 70 ILE A O 1
ATOM 582 N N . GLU A 1 71 ? -11.901 -0.032 2.488 1.00 95.44 71 GLU A N 1
ATOM 583 C CA . GLU A 1 71 ? -12.779 0.078 1.318 1.00 95.44 71 GLU A CA 1
ATOM 584 C C . GLU A 1 71 ? -12.162 -0.613 0.094 1.00 95.44 71 GLU A C 1
ATOM 586 O O . GLU A 1 71 ? -12.841 -1.336 -0.633 1.00 95.44 71 GLU A O 1
ATOM 591 N N . GLY A 1 72 ? -10.857 -0.441 -0.116 1.00 96.12 72 GLY A N 1
ATOM 592 C CA . GLY A 1 72 ? -10.132 -1.033 -1.233 1.00 96.12 72 GLY A CA 1
ATOM 593 C C . GLY A 1 72 ? -10.120 -2.560 -1.215 1.00 96.12 72 GLY A C 1
ATOM 594 O O . GLY A 1 72 ? -10.202 -3.180 -2.272 1.00 96.12 72 GLY A O 1
ATOM 595 N N . ILE A 1 73 ? -10.069 -3.169 -0.028 1.00 95.50 73 ILE A N 1
ATOM 596 C CA . ILE A 1 73 ? -10.227 -4.620 0.142 1.00 95.50 73 ILE A CA 1
ATOM 597 C C . ILE A 1 73 ? -11.693 -5.065 0.192 1.00 95.50 73 ILE A C 1
ATOM 599 O O . ILE A 1 73 ? -11.963 -6.221 0.511 1.00 95.50 73 ILE A O 1
ATOM 603 N N . GLY A 1 74 ? -12.651 -4.183 -0.092 1.00 94.19 74 GLY A N 1
ATOM 604 C CA . GLY A 1 74 ? -14.072 -4.516 -0.159 1.00 94.19 74 GLY A CA 1
ATOM 605 C C . GLY A 1 74 ? -14.689 -4.919 1.181 1.00 94.19 74 GLY A C 1
ATOM 606 O O . GLY A 1 74 ? -15.655 -5.681 1.193 1.00 94.19 74 GLY A O 1
ATOM 607 N N . ILE A 1 75 ? -14.129 -4.465 2.307 1.00 92.69 75 ILE A N 1
ATOM 608 C CA . ILE A 1 75 ? -14.784 -4.598 3.611 1.00 92.69 75 ILE A CA 1
ATOM 609 C C . ILE A 1 75 ? -15.726 -3.406 3.777 1.00 92.69 75 ILE A C 1
ATOM 611 O O . ILE A 1 75 ? -15.297 -2.253 3.790 1.00 92.69 75 ILE A O 1
ATOM 615 N N . ASN A 1 76 ? -17.017 -3.693 3.921 1.00 90.75 76 ASN A N 1
ATOM 616 C CA . ASN A 1 76 ? -18.011 -2.680 4.248 1.00 90.75 76 ASN A CA 1
ATOM 617 C C . ASN A 1 76 ? -17.987 -2.437 5.755 1.00 90.75 76 ASN A C 1
ATOM 619 O O . ASN A 1 76 ? -18.305 -3.350 6.514 1.00 90.75 76 ASN A O 1
ATOM 623 N N . ILE A 1 77 ? -17.638 -1.220 6.164 1.00 88.50 77 ILE A N 1
ATOM 624 C CA . ILE A 1 77 ? -17.667 -0.801 7.568 1.00 88.50 77 ILE A CA 1
ATOM 625 C C . ILE A 1 77 ? -18.890 0.062 7.861 1.00 88.50 77 ILE A C 1
ATOM 627 O O . ILE A 1 77 ? -19.318 0.860 7.023 1.00 88.50 77 ILE A O 1
ATOM 631 N N . THR A 1 78 ? -19.455 -0.074 9.057 1.00 90.12 78 THR A N 1
ATOM 632 C CA . THR A 1 78 ? -20.516 0.816 9.532 1.00 90.12 78 THR A CA 1
ATOM 633 C C . THR A 1 78 ? -19.954 2.176 9.945 1.00 90.12 78 THR A C 1
ATOM 635 O O . THR A 1 78 ? -18.750 2.364 10.155 1.00 90.12 78 THR A O 1
ATOM 638 N N . ASN A 1 79 ? -20.851 3.151 10.123 1.00 86.00 79 ASN A N 1
ATOM 639 C CA . ASN A 1 79 ? -20.470 4.441 10.686 1.00 86.00 79 ASN A CA 1
ATOM 640 C C . ASN A 1 79 ? -19.848 4.283 12.079 1.00 86.00 79 ASN A C 1
ATOM 642 O O . ASN A 1 79 ? -18.885 4.990 12.365 1.00 86.00 79 ASN A O 1
ATOM 646 N N . GLU A 1 80 ? -20.337 3.365 12.924 1.00 87.25 80 GLU A N 1
ATOM 647 C CA . GLU A 1 80 ? -19.738 3.124 14.243 1.00 87.25 80 GLU A CA 1
ATOM 648 C C . GLU A 1 80 ? -18.324 2.541 14.138 1.00 87.25 80 GLU A C 1
ATOM 650 O O . GLU A 1 80 ? -17.421 3.014 14.826 1.00 87.25 80 GLU A O 1
ATOM 655 N N . GLU A 1 81 ? -18.098 1.574 13.246 1.00 88.06 81 GLU A N 1
ATOM 656 C CA . GLU A 1 81 ? -16.776 0.971 13.024 1.00 88.06 81 GLU A CA 1
ATOM 657 C C . GLU A 1 81 ? -15.769 1.998 12.491 1.00 88.06 81 GLU A C 1
ATOM 659 O O . GLU A 1 81 ? -14.617 2.025 12.921 1.00 88.06 81 GLU A O 1
ATOM 664 N N . SER A 1 82 ? -16.207 2.930 11.635 1.00 88.06 82 SER A N 1
ATOM 665 C CA . SER A 1 82 ? -15.353 4.024 11.151 1.00 88.06 82 SER A CA 1
ATOM 666 C C . SER A 1 82 ? -14.830 4.927 12.282 1.00 88.06 82 SER A C 1
ATOM 668 O O . SER A 1 82 ? -13.734 5.485 12.178 1.00 88.06 82 SER A O 1
ATOM 670 N N . LEU A 1 83 ? -15.581 5.056 13.389 1.00 88.62 83 LEU A N 1
ATOM 671 C CA . LEU A 1 83 ? -15.162 5.838 14.556 1.00 88.62 83 LEU A CA 1
ATOM 672 C C . LEU A 1 83 ? -13.977 5.196 15.277 1.00 88.62 83 LEU A C 1
ATOM 674 O O . LEU A 1 83 ? -13.174 5.925 15.859 1.00 88.62 83 LEU A O 1
ATOM 678 N N . CYS A 1 84 ? -13.854 3.868 15.217 1.00 90.00 84 CYS A N 1
ATOM 679 C CA . CYS A 1 84 ? -12.765 3.131 15.848 1.00 90.00 84 CYS A CA 1
ATOM 680 C C . CYS A 1 84 ? -11.399 3.560 15.283 1.00 90.00 84 CYS A C 1
ATOM 682 O O . CYS A 1 84 ? -10.467 3.823 16.037 1.00 90.00 84 CYS A O 1
ATOM 684 N N . PHE A 1 85 ? -11.312 3.790 13.969 1.00 88.19 85 PHE A N 1
ATOM 685 C CA . PHE A 1 85 ? -10.063 4.171 13.299 1.00 88.19 85 PHE A CA 1
ATOM 686 C C . PHE A 1 85 ? -9.651 5.636 13.492 1.00 88.19 85 PHE A C 1
ATOM 688 O O . PHE A 1 85 ? -8.550 6.025 13.093 1.00 88.19 85 PHE A O 1
ATOM 695 N N . LYS A 1 86 ? -10.503 6.481 14.088 1.00 82.06 86 LYS A N 1
ATOM 696 C CA . LYS A 1 86 ? -10.230 7.924 14.236 1.00 82.06 86 LYS A CA 1
ATOM 697 C C . LYS A 1 86 ? -9.072 8.241 15.171 1.00 82.06 86 LYS A C 1
ATOM 699 O O . LYS A 1 86 ? -8.415 9.261 14.988 1.00 82.06 86 LYS A O 1
ATOM 704 N N . ASN A 1 87 ? -8.856 7.392 16.171 1.00 74.44 87 ASN A N 1
ATOM 705 C CA . ASN A 1 87 ? -7.870 7.622 17.227 1.00 74.44 87 ASN A CA 1
ATOM 706 C C . ASN A 1 87 ? -6.563 6.855 16.992 1.00 74.44 87 ASN A C 1
ATOM 708 O O . ASN A 1 87 ? -5.683 6.853 17.853 1.00 74.44 87 ASN A O 1
ATOM 712 N N . GLU A 1 88 ? -6.441 6.203 15.836 1.00 78.12 88 GLU A N 1
ATOM 713 C CA . GLU A 1 88 ? -5.271 5.416 15.482 1.00 78.12 88 GLU A CA 1
ATOM 714 C C . GLU A 1 88 ? -4.072 6.323 15.205 1.00 78.12 88 GLU A C 1
ATOM 716 O O . GLU A 1 88 ? -3.983 6.995 14.175 1.00 78.12 88 GLU A O 1
ATOM 721 N N . ASN A 1 89 ? -3.119 6.316 16.135 1.00 73.25 89 ASN A N 1
ATOM 722 C CA . ASN A 1 89 ? -1.880 7.086 16.058 1.00 73.25 89 ASN A CA 1
ATOM 723 C C . ASN A 1 89 ? -0.795 6.313 15.294 1.00 73.25 89 ASN A C 1
ATOM 725 O O . ASN A 1 89 ? 0.288 6.048 15.818 1.00 73.25 89 ASN A O 1
ATOM 729 N N . GLY A 1 90 ? -1.093 5.935 14.052 1.00 80.19 90 GLY A N 1
ATOM 730 C CA . GLY A 1 90 ? -0.101 5.363 13.147 1.00 80.19 90 GLY A CA 1
ATOM 731 C C . GLY A 1 90 ? 0.682 6.435 12.394 1.00 80.19 90 GLY A C 1
ATOM 732 O O . GLY A 1 90 ? 0.274 7.592 12.276 1.00 80.19 90 GLY A O 1
ATOM 733 N N . SER A 1 91 ? 1.834 6.041 11.857 1.00 86.19 91 SER A N 1
ATOM 734 C CA . SER A 1 91 ? 2.657 6.907 11.017 1.00 86.19 91 SER A CA 1
ATOM 735 C C . SER A 1 91 ? 2.554 6.480 9.561 1.00 86.19 91 SER A C 1
ATOM 737 O O . SER A 1 91 ? 2.878 5.349 9.207 1.00 86.19 91 SER A O 1
ATOM 739 N N . VAL A 1 92 ? 2.190 7.420 8.688 1.00 92.56 92 VAL A N 1
ATOM 740 C CA . VAL A 1 92 ? 2.289 7.233 7.233 1.00 92.56 92 VAL A CA 1
ATOM 741 C C . VAL A 1 92 ? 3.711 7.465 6.710 1.00 92.56 92 VAL A C 1
ATOM 743 O O . VAL A 1 92 ? 3.924 7.393 5.506 1.00 92.56 92 VAL A O 1
ATOM 746 N N . ALA A 1 93 ? 4.703 7.759 7.559 1.00 94.75 93 ALA A N 1
ATOM 747 C CA . ALA A 1 93 ? 6.063 8.057 7.099 1.00 94.75 93 ALA A CA 1
ATOM 748 C C . ALA A 1 93 ? 6.692 6.874 6.344 1.00 94.75 93 ALA A C 1
ATOM 750 O O . ALA A 1 93 ? 7.170 7.050 5.225 1.00 94.75 93 ALA A O 1
ATOM 751 N N . ASP A 1 94 ? 6.611 5.659 6.894 1.00 92.75 94 ASP A N 1
ATOM 752 C CA . ASP A 1 94 ? 7.129 4.462 6.219 1.00 92.75 94 ASP A CA 1
ATOM 753 C C . ASP A 1 94 ? 6.347 4.121 4.950 1.00 92.75 94 ASP A C 1
ATOM 755 O O . ASP A 1 94 ? 6.930 3.638 3.978 1.00 92.75 94 ASP A O 1
ATOM 759 N N . LEU A 1 95 ? 5.051 4.437 4.918 1.00 95.31 95 LEU A N 1
ATOM 760 C CA . LEU A 1 95 ? 4.229 4.301 3.719 1.00 95.31 95 LEU A CA 1
ATOM 761 C C . LEU A 1 95 ? 4.699 5.264 2.622 1.00 95.31 95 LEU A C 1
ATOM 763 O O . LEU A 1 95 ? 4.939 4.833 1.496 1.00 95.31 95 LEU A O 1
ATOM 767 N N . LYS A 1 96 ? 4.881 6.549 2.958 1.00 96.88 96 LYS A N 1
ATOM 768 C CA . LYS A 1 96 ? 5.386 7.590 2.047 1.00 96.88 96 LYS A CA 1
ATOM 769 C C . LYS A 1 96 ? 6.749 7.184 1.487 1.00 96.88 96 LYS A C 1
ATOM 771 O O . LYS A 1 96 ? 6.930 7.135 0.271 1.00 96.88 96 LYS A O 1
ATOM 776 N N . ASP A 1 97 ? 7.677 6.817 2.364 1.00 96.88 97 ASP A N 1
ATOM 777 C CA . ASP A 1 97 ? 9.006 6.343 1.982 1.00 96.88 97 ASP A CA 1
ATOM 778 C C . ASP A 1 97 ? 8.947 5.096 1.096 1.00 96.88 97 ASP A C 1
ATOM 780 O O . ASP A 1 97 ? 9.685 4.992 0.113 1.00 96.88 97 ASP A O 1
ATOM 784 N N . GLY A 1 98 ? 8.083 4.140 1.443 1.00 96.31 98 GLY A N 1
ATOM 785 C CA . GLY A 1 98 ? 7.907 2.895 0.710 1.00 96.31 98 GLY A CA 1
ATOM 786 C C . GLY A 1 98 ? 7.399 3.130 -0.708 1.00 96.31 98 GLY A C 1
ATOM 787 O O . GLY A 1 98 ? 7.982 2.626 -1.670 1.00 96.31 98 GLY A O 1
ATOM 788 N N . VAL A 1 99 ? 6.371 3.968 -0.853 1.00 96.50 99 VAL A N 1
ATOM 789 C CA . VAL A 1 99 ? 5.800 4.352 -2.149 1.00 96.50 99 VAL A CA 1
ATOM 790 C C . VAL A 1 99 ? 6.813 5.134 -2.993 1.00 96.50 99 VAL A C 1
ATOM 792 O O . VAL A 1 99 ? 6.978 4.822 -4.171 1.00 96.50 99 VAL A O 1
ATOM 795 N N . LEU A 1 100 ? 7.562 6.080 -2.412 1.00 97.12 100 LEU A N 1
ATOM 796 C CA . LEU A 1 100 ? 8.614 6.819 -3.128 1.00 97.12 100 LEU A CA 1
ATOM 797 C C . LEU A 1 100 ? 9.764 5.910 -3.580 1.00 97.12 100 LEU A C 1
ATOM 799 O O . LEU A 1 100 ? 10.272 6.044 -4.698 1.00 97.12 100 LEU A O 1
ATOM 803 N N . ALA A 1 101 ? 10.191 4.975 -2.727 1.00 96.62 101 ALA A N 1
ATOM 804 C CA . ALA A 1 101 ? 11.217 3.998 -3.073 1.00 96.62 101 ALA A CA 1
ATOM 805 C C . ALA A 1 101 ? 10.749 3.084 -4.211 1.00 96.62 101 ALA A C 1
ATOM 807 O O . ALA A 1 101 ? 11.502 2.878 -5.166 1.00 96.62 101 ALA A O 1
ATOM 808 N N . LEU A 1 102 ? 9.498 2.617 -4.155 1.00 93.56 102 LEU A N 1
ATOM 809 C CA . LEU A 1 102 ? 8.883 1.813 -5.206 1.00 93.56 102 LEU A CA 1
ATOM 810 C C . LEU A 1 102 ? 8.780 2.589 -6.524 1.00 93.56 102 LEU A C 1
ATOM 812 O O . LEU A 1 102 ? 9.260 2.106 -7.548 1.00 93.56 102 LEU A O 1
ATOM 816 N N . GLN A 1 103 ? 8.244 3.813 -6.501 1.00 94.62 103 GLN A N 1
ATOM 817 C CA . GLN A 1 103 ? 8.120 4.677 -7.677 1.00 94.62 103 GLN A CA 1
ATOM 818 C C . GLN A 1 103 ? 9.482 4.924 -8.334 1.00 94.62 103 GLN A C 1
ATOM 820 O O . GLN A 1 103 ? 9.649 4.729 -9.541 1.00 94.62 103 GLN A O 1
ATOM 825 N N . LYS A 1 104 ? 10.487 5.311 -7.536 1.00 93.50 104 LYS A N 1
ATOM 826 C CA . LYS A 1 104 ? 11.840 5.540 -8.048 1.00 93.50 104 LYS A CA 1
ATOM 827 C C . LYS A 1 104 ? 12.439 4.245 -8.592 1.00 93.50 104 LYS A C 1
ATOM 829 O O . LYS A 1 104 ? 12.980 4.271 -9.692 1.00 93.50 104 LYS A O 1
ATOM 834 N N . GLY A 1 105 ? 12.279 3.130 -7.879 1.00 91.25 105 GLY A N 1
ATOM 835 C CA . GLY A 1 105 ? 12.750 1.817 -8.308 1.00 91.25 105 GLY A CA 1
ATOM 836 C C . GLY A 1 105 ? 12.179 1.425 -9.667 1.00 91.25 105 GLY A C 1
ATOM 837 O O . GLY A 1 105 ? 12.934 1.039 -10.551 1.00 91.25 105 GLY A O 1
ATOM 838 N N . LEU A 1 106 ? 10.879 1.627 -9.879 1.00 87.69 106 LEU A N 1
ATOM 839 C CA . LEU A 1 106 ? 10.209 1.381 -11.156 1.00 87.69 106 LEU A CA 1
ATOM 840 C C . LEU A 1 106 ? 10.705 2.303 -12.273 1.00 87.69 106 LEU A C 1
ATOM 842 O O . LEU A 1 106 ? 10.922 1.844 -13.393 1.00 87.69 106 LEU A O 1
ATOM 846 N N . SER A 1 107 ? 10.917 3.588 -11.976 1.00 89.75 107 SER A N 1
ATOM 847 C CA . SER A 1 107 ? 11.394 4.563 -12.966 1.00 89.75 107 SER A CA 1
ATOM 848 C C . SER A 1 107 ? 12.830 4.301 -13.435 1.00 89.75 107 SER A C 1
ATOM 850 O O . SER A 1 107 ? 13.163 4.614 -14.576 1.00 89.75 107 SER A O 1
ATOM 852 N N . THR A 1 108 ? 13.670 3.708 -12.577 1.00 90.62 108 THR A N 1
ATOM 853 C CA . THR A 1 108 ? 15.088 3.431 -12.860 1.00 90.62 108 THR A CA 1
ATOM 854 C C . THR A 1 108 ?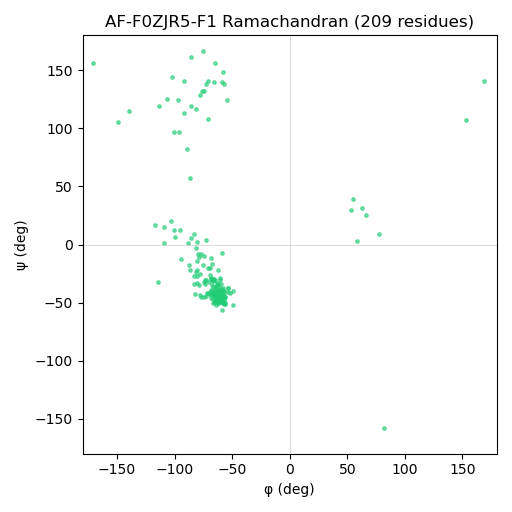 15.402 1.948 -13.051 1.00 90.62 108 THR A C 1
ATOM 856 O O . THR A 1 108 ? 16.563 1.606 -13.245 1.00 90.62 108 THR A O 1
ATOM 859 N N . ILE A 1 109 ? 14.401 1.066 -12.977 1.00 89.00 109 ILE A N 1
ATOM 860 C CA . ILE A 1 109 ? 14.566 -0.398 -13.026 1.00 89.00 109 ILE A CA 1
ATOM 861 C C . ILE A 1 109 ? 15.554 -0.897 -11.938 1.00 89.00 109 ILE A C 1
ATOM 863 O O . ILE A 1 109 ? 16.368 -1.790 -12.153 1.00 89.00 109 ILE A O 1
ATOM 867 N N . ASP A 1 110 ? 15.491 -0.304 -10.741 1.00 88.81 110 ASP A N 1
ATOM 868 C CA . ASP A 1 110 ? 16.340 -0.641 -9.586 1.00 88.81 110 ASP A CA 1
ATOM 869 C C . ASP A 1 110 ? 15.604 -1.626 -8.660 1.00 88.81 110 ASP A C 1
ATOM 871 O O . ASP A 1 110 ? 14.758 -1.234 -7.850 1.00 88.81 110 ASP A O 1
ATOM 875 N N . ILE A 1 111 ? 15.899 -2.924 -8.822 1.00 88.62 111 ILE A N 1
ATOM 876 C CA . ILE A 1 111 ? 15.245 -4.023 -8.089 1.00 88.62 111 ILE A CA 1
ATOM 877 C C . ILE A 1 111 ? 15.427 -3.892 -6.566 1.00 88.62 111 ILE A C 1
ATOM 879 O O . ILE A 1 111 ? 14.416 -3.962 -5.861 1.00 88.62 111 ILE A O 1
ATOM 883 N N . PRO A 1 112 ? 16.646 -3.676 -6.021 1.00 92.56 112 PRO A N 1
ATOM 884 C CA . PRO A 1 112 ? 16.820 -3.413 -4.593 1.00 92.56 112 PRO A CA 1
ATOM 885 C C . PRO A 1 112 ? 15.921 -2.292 -4.071 1.00 92.56 112 PRO A C 1
ATOM 887 O O . PRO A 1 112 ? 15.319 -2.428 -3.005 1.00 92.56 112 PRO A O 1
ATOM 890 N N . LYS A 1 113 ? 15.774 -1.202 -4.833 1.00 94.56 113 LYS A N 1
ATOM 891 C CA . LYS A 1 113 ? 14.933 -0.077 -4.425 1.00 94.56 113 LYS A CA 1
ATOM 892 C C . LYS A 1 113 ? 13.440 -0.396 -4.463 1.00 94.56 113 LYS A C 1
ATOM 894 O O . LYS A 1 113 ? 12.732 -0.043 -3.522 1.00 94.56 113 LYS A O 1
ATOM 899 N N . MET A 1 114 ? 12.975 -1.101 -5.498 1.00 92.31 114 MET A N 1
ATOM 900 C CA . MET A 1 114 ? 11.597 -1.604 -5.553 1.00 92.31 114 MET A CA 1
ATOM 901 C C . MET A 1 114 ? 11.301 -2.521 -4.365 1.00 92.31 114 MET A C 1
ATOM 903 O O . MET A 1 114 ? 10.300 -2.336 -3.678 1.00 92.31 114 MET A O 1
ATOM 907 N N . SER A 1 115 ? 12.199 -3.470 -4.082 1.00 92.44 115 SER A N 1
ATOM 908 C CA . SER A 1 115 ? 12.050 -4.402 -2.964 1.00 92.44 115 SER A CA 1
ATOM 909 C C . SER A 1 115 ? 12.032 -3.677 -1.621 1.00 92.44 115 SER A C 1
ATOM 911 O O . SER A 1 115 ? 11.168 -3.965 -0.800 1.00 92.44 115 SER A O 1
ATOM 913 N N . SER A 1 116 ? 12.923 -2.704 -1.413 1.00 95.50 116 SER A N 1
ATOM 914 C CA . SER A 1 116 ? 12.920 -1.875 -0.206 1.00 95.50 116 SER A CA 1
ATOM 915 C C . SER A 1 116 ? 11.601 -1.114 -0.039 1.00 95.50 116 SER A C 1
ATOM 917 O O . SER A 1 116 ? 11.072 -1.057 1.071 1.00 95.50 116 SER A O 1
ATOM 919 N N . GLY A 1 117 ? 11.038 -0.590 -1.134 1.00 95.69 117 GLY A N 1
ATOM 920 C CA . GLY A 1 117 ? 9.726 0.053 -1.130 1.00 95.69 117 GLY A CA 1
ATOM 921 C C . GLY A 1 117 ? 8.596 -0.894 -0.723 1.00 95.69 117 GLY A C 1
ATOM 922 O O . GLY A 1 117 ? 7.822 -0.575 0.177 1.00 95.69 117 GLY A O 1
ATOM 923 N N . ILE A 1 118 ? 8.550 -2.089 -1.321 1.00 95.31 118 ILE A N 1
ATOM 924 C CA . ILE A 1 118 ? 7.545 -3.119 -1.008 1.00 95.31 118 ILE A CA 1
ATOM 925 C C . ILE A 1 118 ? 7.659 -3.587 0.449 1.00 95.31 118 ILE A C 1
ATOM 927 O O . ILE A 1 118 ? 6.638 -3.725 1.115 1.00 95.31 118 ILE A O 1
ATOM 931 N N . VAL A 1 119 ? 8.874 -3.776 0.976 1.00 96.06 119 VAL A N 1
ATOM 932 C CA . VAL A 1 119 ? 9.100 -4.149 2.387 1.00 96.06 119 VAL A CA 1
ATOM 933 C C . VAL A 1 119 ? 8.532 -3.089 3.334 1.00 96.06 119 VAL A C 1
ATOM 935 O O . VAL A 1 119 ? 7.825 -3.437 4.278 1.00 96.06 119 VAL A O 1
ATOM 938 N N . LYS A 1 120 ? 8.798 -1.801 3.072 1.00 96.31 120 LYS A N 1
ATOM 939 C CA . LYS A 1 120 ? 8.255 -0.695 3.878 1.00 96.31 120 LYS A CA 1
ATOM 940 C C . LYS A 1 120 ? 6.725 -0.661 3.840 1.00 96.31 120 LYS A C 1
ATOM 942 O O . LYS A 1 120 ? 6.095 -0.579 4.890 1.00 96.31 120 LYS A O 1
ATOM 947 N N . ILE A 1 121 ? 6.131 -0.798 2.651 1.00 96.19 121 ILE A N 1
ATOM 948 C CA . ILE A 1 121 ? 4.671 -0.882 2.486 1.00 96.19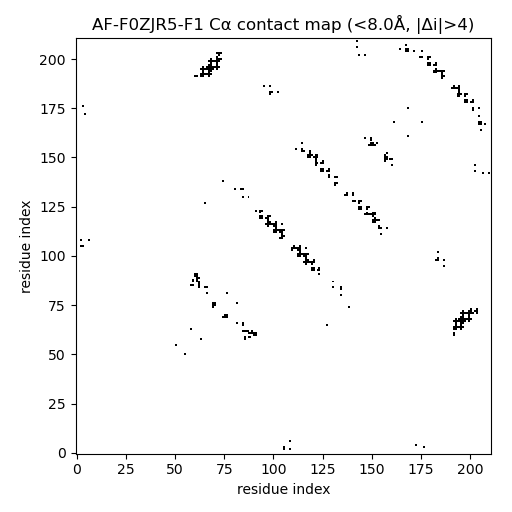 121 ILE A CA 1
ATOM 949 C C . ILE A 1 121 ? 4.114 -2.089 3.259 1.00 96.19 121 ILE A C 1
ATOM 951 O O . ILE A 1 121 ? 3.142 -1.951 3.995 1.00 96.19 121 ILE A O 1
ATOM 955 N N . GLY A 1 122 ? 4.761 -3.253 3.161 1.00 95.69 122 GLY A N 1
ATOM 956 C CA . GLY A 1 122 ? 4.393 -4.459 3.903 1.00 95.69 122 GLY A CA 1
ATOM 957 C C . GLY A 1 122 ? 4.403 -4.263 5.419 1.00 95.69 122 GLY A C 1
ATOM 958 O O . GLY A 1 122 ? 3.494 -4.737 6.093 1.00 95.69 122 GLY A O 1
ATOM 959 N N . GLY A 1 123 ? 5.374 -3.517 5.953 1.00 95.50 123 GLY A N 1
ATOM 960 C CA . GLY A 1 123 ? 5.437 -3.176 7.377 1.00 95.50 123 GLY A CA 1
ATOM 961 C C . GLY A 1 123 ? 4.257 -2.326 7.858 1.00 95.50 123 GLY A C 1
ATOM 962 O O . GLY A 1 123 ? 3.798 -2.502 8.985 1.00 95.50 123 GLY A O 1
ATOM 963 N N . VAL A 1 124 ? 3.730 -1.449 6.999 1.00 95.31 124 VAL A N 1
ATOM 964 C CA . VAL A 1 124 ? 2.515 -0.668 7.283 1.00 95.31 124 VAL A CA 1
ATOM 965 C C . VAL A 1 124 ? 1.270 -1.553 7.183 1.00 95.31 124 VAL A C 1
ATOM 967 O O . VAL A 1 124 ? 0.448 -1.548 8.094 1.00 95.31 124 VAL A O 1
ATOM 970 N N . ILE A 1 125 ? 1.156 -2.382 6.136 1.00 95.94 125 ILE A N 1
ATOM 971 C CA . ILE A 1 125 ? 0.028 -3.319 5.971 1.00 95.94 125 ILE A CA 1
ATOM 972 C C . ILE A 1 125 ? -0.045 -4.309 7.144 1.00 95.94 125 ILE A C 1
ATOM 974 O O . ILE A 1 125 ? -1.136 -4.671 7.574 1.00 95.94 125 ILE A O 1
ATOM 978 N N . LEU A 1 126 ? 1.094 -4.715 7.714 1.00 95.69 126 LEU A N 1
ATOM 979 C CA . LEU A 1 126 ? 1.148 -5.647 8.846 1.00 95.69 126 LEU A CA 1
ATOM 980 C C . LEU A 1 126 ? 0.467 -5.116 10.119 1.00 95.69 126 LEU A C 1
ATOM 982 O O . LEU A 1 126 ? 0.083 -5.914 10.971 1.00 95.69 126 LEU A O 1
ATOM 986 N N . GLN A 1 127 ? 0.311 -3.798 10.252 1.00 94.56 127 GLN A N 1
ATOM 987 C CA . GLN A 1 127 ? -0.354 -3.171 11.400 1.00 94.56 127 GLN A CA 1
ATOM 988 C C . GLN A 1 127 ? -1.884 -3.220 11.266 1.00 94.56 127 GLN A C 1
ATOM 990 O O . GLN A 1 127 ? -2.591 -3.298 12.266 1.00 94.56 127 GLN A O 1
ATOM 995 N N . ILE A 1 128 ? -2.400 -3.266 10.033 1.00 95.00 128 ILE A N 1
ATOM 996 C CA . ILE A 1 128 ? -3.838 -3.220 9.729 1.00 95.00 128 ILE A CA 1
ATOM 997 C C . ILE A 1 128 ? -4.626 -4.359 10.401 1.00 95.00 128 ILE A C 1
ATOM 999 O O . ILE A 1 128 ? -5.654 -4.066 11.007 1.00 95.00 128 ILE A O 1
ATOM 1003 N N . PRO A 1 129 ? -4.182 -5.635 10.376 1.00 95.00 129 PRO A N 1
ATOM 1004 C CA . PRO A 1 129 ? -4.868 -6.726 11.069 1.00 95.00 129 PRO A CA 1
ATOM 1005 C C . PRO A 1 129 ? -5.121 -6.478 12.560 1.00 95.00 129 PRO A C 1
ATOM 1007 O O . PRO A 1 129 ? -6.169 -6.869 13.071 1.00 95.00 129 PRO A O 1
ATOM 1010 N N . THR A 1 130 ? -4.176 -5.839 13.257 1.00 93.56 130 THR A N 1
ATOM 1011 C CA . THR A 1 130 ? -4.332 -5.491 14.676 1.00 93.56 130 THR A CA 1
ATOM 1012 C C . THR A 1 130 ? -5.454 -4.474 14.842 1.00 93.56 130 THR A C 1
ATOM 1014 O O . THR A 1 130 ? -6.381 -4.724 15.608 1.00 93.56 130 THR A O 1
ATOM 1017 N N . ASN A 1 131 ? -5.437 -3.409 14.040 1.00 92.25 131 ASN A N 1
ATOM 1018 C CA . ASN A 1 131 ? -6.446 -2.352 14.075 1.00 92.25 131 ASN A CA 1
ATOM 1019 C C . ASN A 1 131 ? -7.843 -2.893 13.728 1.00 92.25 131 ASN A C 1
ATOM 1021 O O . ASN A 1 131 ? -8.813 -2.592 14.413 1.00 92.25 131 ASN A O 1
ATOM 1025 N N . LEU A 1 132 ? -7.956 -3.756 12.710 1.00 93.50 132 LEU A N 1
ATOM 1026 C CA . LEU A 1 132 ? -9.221 -4.418 12.362 1.00 93.50 132 LEU A CA 1
ATOM 1027 C C . LEU A 1 132 ? -9.770 -5.239 13.533 1.00 93.50 132 LEU A C 1
ATOM 1029 O O . LEU A 1 132 ? -10.943 -5.118 13.884 1.00 93.50 132 LEU A O 1
ATOM 1033 N N . LYS A 1 133 ? -8.907 -6.037 14.171 1.00 93.50 133 LYS A N 1
ATOM 1034 C CA . LYS A 1 133 ? -9.287 -6.884 15.303 1.00 93.50 133 LYS A CA 1
ATOM 1035 C C . LYS A 1 133 ? -9.742 -6.063 16.509 1.00 93.50 133 LYS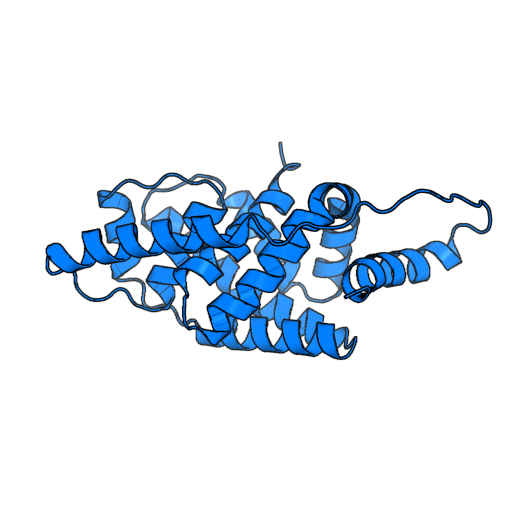 A C 1
ATOM 1037 O O . LYS A 1 133 ? -10.704 -6.452 17.168 1.00 93.50 133 LYS A O 1
ATOM 1042 N N . GLU A 1 134 ? -9.068 -4.954 16.801 1.00 92.44 134 GLU A N 1
ATOM 1043 C CA . GLU A 1 134 ? -9.444 -4.029 17.877 1.00 92.44 134 GLU A CA 1
ATOM 1044 C C . GLU A 1 134 ? -10.799 -3.358 17.610 1.00 92.44 134 GLU A C 1
ATOM 1046 O O . GLU A 1 134 ? -11.567 -3.140 18.546 1.00 92.44 134 GLU A O 1
ATOM 1051 N N . CYS A 1 135 ? -11.143 -3.154 16.337 1.00 90.44 135 CYS A N 1
ATOM 1052 C CA . CYS A 1 135 ? -12.446 -2.656 15.903 1.00 90.44 135 CYS A CA 1
ATOM 1053 C C . CYS A 1 135 ? -13.522 -3.743 15.734 1.00 90.44 135 CYS A C 1
ATOM 1055 O O . CYS A 1 135 ? -14.621 -3.441 15.281 1.00 90.44 135 CYS A O 1
ATOM 1057 N N . GLY A 1 136 ? -13.238 -5.000 16.094 1.00 93.00 136 GLY A N 1
ATOM 1058 C CA . GLY A 1 136 ? -14.199 -6.105 16.001 1.00 93.00 136 GLY A CA 1
ATOM 1059 C C . GLY A 1 136 ? -14.404 -6.672 14.591 1.00 93.00 136 GLY A C 1
ATOM 1060 O O . GLY A 1 136 ? -15.274 -7.519 14.402 1.00 93.00 136 GLY A O 1
ATOM 1061 N N . ILE A 1 137 ? -13.588 -6.264 13.618 1.00 91.88 137 ILE A N 1
ATOM 1062 C CA . ILE A 1 137 ? -13.655 -6.727 12.230 1.00 91.88 137 ILE A CA 1
ATOM 1063 C C . ILE A 1 137 ? -12.724 -7.931 12.076 1.00 91.88 137 ILE A C 1
ATOM 1065 O O . ILE A 1 137 ? -11.507 -7.798 12.172 1.00 91.88 137 ILE A O 1
ATOM 1069 N N . SER A 1 138 ? -13.279 -9.120 11.834 1.00 92.62 138 SER A N 1
ATOM 1070 C CA . SER A 1 138 ? -12.497 -10.358 11.663 1.00 92.62 138 SER A CA 1
ATOM 1071 C C . SER A 1 138 ? -12.172 -10.712 10.210 1.00 92.62 138 SER A C 1
ATOM 1073 O O . SER A 1 138 ? -11.359 -11.606 9.956 1.00 92.62 138 SER A O 1
ATOM 1075 N N . ASP A 1 139 ? -12.813 -10.040 9.259 1.00 88.62 139 ASP A N 1
ATOM 1076 C CA . ASP A 1 139 ? -12.752 -10.396 7.847 1.00 88.62 139 ASP A CA 1
ATOM 1077 C C . ASP A 1 139 ? -11.380 -10.097 7.242 1.00 88.62 139 ASP A C 1
ATOM 1079 O O . ASP A 1 139 ? -10.738 -9.091 7.537 1.00 88.62 139 ASP A O 1
ATOM 1083 N N . LYS A 1 140 ? -10.914 -11.007 6.381 1.00 87.06 140 LYS A N 1
ATOM 1084 C CA . LYS A 1 140 ? -9.660 -10.910 5.612 1.00 87.06 140 LYS A CA 1
ATOM 1085 C C . LYS A 1 140 ? -8.360 -10.746 6.430 1.00 87.06 140 LYS A C 1
ATOM 1087 O O . LYS A 1 140 ? -7.287 -10.677 5.832 1.00 87.06 140 LYS A O 1
ATOM 1092 N N . ILE A 1 141 ? -8.406 -10.763 7.772 1.00 91.81 141 ILE A N 1
ATOM 1093 C CA . ILE A 1 141 ? -7.236 -10.620 8.667 1.00 91.81 141 ILE A CA 1
ATOM 1094 C C . ILE A 1 141 ? -6.099 -11.565 8.262 1.00 91.81 141 ILE A C 1
ATOM 1096 O O . ILE A 1 141 ? -4.967 -11.127 8.073 1.00 91.81 141 ILE A O 1
ATOM 1100 N N . VAL A 1 142 ? -6.396 -12.860 8.101 1.00 91.62 142 VAL A N 1
ATOM 1101 C CA . VAL A 1 142 ? -5.383 -13.889 7.809 1.00 91.62 142 VAL A CA 1
ATOM 1102 C C . VAL A 1 142 ? -4.696 -13.623 6.470 1.00 91.62 142 VAL A C 1
ATOM 1104 O O . VAL A 1 142 ? -3.475 -13.736 6.363 1.00 91.62 142 VAL A O 1
ATOM 1107 N N . GLN A 1 143 ? -5.467 -13.241 5.454 1.00 91.88 143 GLN A N 1
ATOM 1108 C CA . GLN A 1 143 ? -4.967 -12.963 4.114 1.00 91.88 143 GLN A CA 1
ATOM 1109 C C . GLN A 1 143 ? -4.101 -11.695 4.096 1.00 91.88 143 GLN A C 1
ATOM 1111 O O . GLN A 1 143 ? -3.007 -11.714 3.531 1.00 91.88 143 GLN A O 1
ATOM 1116 N N . ILE A 1 144 ? -4.530 -10.629 4.781 1.00 93.06 144 ILE A N 1
ATOM 1117 C CA . ILE A 1 144 ? -3.753 -9.388 4.921 1.00 93.06 144 ILE A CA 1
ATOM 1118 C C . ILE A 1 144 ? -2.431 -9.671 5.644 1.00 93.06 144 ILE A C 1
ATOM 1120 O O . ILE A 1 144 ? -1.369 -9.281 5.155 1.00 93.06 144 ILE A O 1
ATOM 1124 N N . THR A 1 145 ? -2.467 -10.400 6.768 1.00 93.75 145 THR A N 1
ATOM 1125 C CA . THR A 1 145 ? -1.257 -10.801 7.502 1.00 93.75 145 THR A CA 1
ATOM 1126 C C . THR A 1 145 ? -0.316 -11.613 6.619 1.00 93.75 145 THR A C 1
ATOM 1128 O O . THR A 1 145 ? 0.889 -11.371 6.633 1.00 93.75 145 THR A O 1
ATOM 1131 N N . TYR A 1 146 ? -0.841 -12.549 5.828 1.00 92.00 146 TYR A N 1
ATOM 1132 C CA . TYR A 1 146 ? -0.035 -13.365 4.927 1.00 92.00 146 TYR A CA 1
ATOM 1133 C C . TYR A 1 146 ? 0.683 -12.524 3.856 1.00 92.00 146 TYR A C 1
ATOM 1135 O O . TYR A 1 146 ? 1.885 -12.697 3.626 1.00 92.00 146 TYR A O 1
ATOM 1143 N N . ILE A 1 147 ? -0.034 -11.605 3.203 1.00 91.69 147 ILE A N 1
ATOM 1144 C CA . ILE A 1 147 ? 0.532 -10.729 2.165 1.00 91.69 147 ILE A CA 1
ATOM 1145 C C . ILE A 1 147 ? 1.599 -9.821 2.777 1.00 91.69 147 ILE A C 1
ATOM 1147 O O . ILE A 1 147 ? 2.723 -9.758 2.276 1.00 91.69 147 ILE A O 1
ATOM 1151 N N . ALA A 1 148 ? 1.287 -9.188 3.909 1.00 93.31 148 ALA A N 1
ATOM 1152 C CA . ALA A 1 148 ? 2.235 -8.354 4.634 1.00 93.31 148 ALA A CA 1
ATOM 1153 C C . ALA A 1 148 ? 3.495 -9.140 5.033 1.00 93.31 148 ALA A C 1
ATOM 1155 O O . ALA A 1 148 ? 4.607 -8.688 4.766 1.00 93.31 148 ALA A O 1
ATOM 1156 N N . ALA A 1 149 ? 3.334 -10.351 5.582 1.00 93.44 149 ALA A N 1
ATOM 1157 C CA . ALA A 1 149 ? 4.435 -11.249 5.934 1.00 93.44 149 ALA A CA 1
ATOM 1158 C C . ALA A 1 149 ? 5.324 -11.589 4.723 1.00 93.44 149 ALA A C 1
ATOM 1160 O O . ALA A 1 149 ? 6.554 -11.615 4.831 1.00 93.44 149 ALA A O 1
ATOM 1161 N N . SER A 1 150 ? 4.713 -11.804 3.557 1.00 91.19 150 SER A N 1
ATOM 1162 C CA . SER A 1 150 ? 5.420 -12.082 2.300 1.00 91.19 150 SER A CA 1
ATOM 1163 C C . SER A 1 150 ? 6.213 -10.871 1.800 1.00 91.19 150 SER A C 1
ATOM 1165 O O . SER A 1 150 ? 7.308 -11.021 1.263 1.00 91.19 150 SER A O 1
ATOM 1167 N N . PHE A 1 151 ? 5.704 -9.656 2.010 1.00 92.56 151 PHE A N 1
ATOM 1168 C CA . PHE A 1 151 ? 6.412 -8.428 1.644 1.00 92.56 151 PHE A CA 1
ATOM 1169 C C . PHE A 1 151 ? 7.589 -8.144 2.578 1.00 92.56 151 PHE A C 1
ATOM 1171 O O . PHE A 1 151 ? 8.682 -7.837 2.102 1.00 92.56 151 PHE A O 1
ATOM 1178 N N . ILE A 1 152 ? 7.411 -8.292 3.896 1.00 94.94 152 ILE A N 1
ATOM 1179 C CA . ILE A 1 152 ? 8.476 -7.996 4.872 1.00 94.94 152 ILE A CA 1
ATOM 1180 C C . ILE A 1 152 ? 9.622 -9.012 4.852 1.00 94.94 152 ILE A C 1
ATOM 1182 O O . ILE A 1 152 ? 10.724 -8.697 5.293 1.00 94.94 152 ILE A O 1
ATOM 1186 N N . SER A 1 153 ? 9.398 -10.215 4.314 1.00 92.62 153 SER A N 1
ATOM 1187 C CA . SER A 1 153 ? 10.444 -11.239 4.163 1.00 92.62 153 SER A CA 1
ATOM 1188 C C . SER A 1 153 ? 11.453 -10.908 3.050 1.00 92.62 153 SER A C 1
ATOM 1190 O O . SER A 1 153 ? 12.392 -11.668 2.802 1.00 92.62 153 SER A O 1
ATOM 1192 N N . GLY A 1 154 ? 11.314 -9.738 2.420 1.00 90.56 154 GLY A N 1
ATOM 1193 C CA . GLY A 1 154 ? 12.305 -9.167 1.520 1.00 90.56 154 GLY A CA 1
ATOM 1194 C C . GLY A 1 154 ? 12.228 -9.746 0.108 1.00 90.56 154 GLY A C 1
ATOM 1195 O O . GLY A 1 154 ? 11.190 -10.277 -0.293 1.00 90.56 154 GLY A O 1
ATOM 1196 N N . PRO A 1 155 ? 13.321 -9.663 -0.674 1.00 86.56 155 PRO A N 1
ATOM 1197 C CA . PRO A 1 155 ? 13.312 -10.056 -2.082 1.00 86.56 155 PRO A CA 1
ATOM 1198 C C . PRO A 1 155 ? 12.797 -11.480 -2.324 1.00 86.56 155 PRO A C 1
ATOM 1200 O O . PRO A 1 155 ? 12.024 -11.700 -3.249 1.00 86.56 155 PRO A O 1
ATOM 1203 N N . SER A 1 156 ? 13.185 -12.440 -1.477 1.00 85.19 156 SER A N 1
ATOM 1204 C CA . SER A 1 156 ? 12.765 -13.843 -1.612 1.00 85.19 156 SER A CA 1
ATOM 1205 C C . SER A 1 156 ? 11.259 -14.026 -1.386 1.00 85.19 156 SER A C 1
ATOM 1207 O O . SER A 1 156 ? 10.593 -14.702 -2.173 1.00 85.19 156 SER A O 1
ATOM 1209 N N . GLY A 1 157 ? 10.707 -13.379 -0.353 1.00 85.56 157 GLY A N 1
ATOM 1210 C CA . GLY A 1 157 ? 9.271 -13.403 -0.063 1.00 85.56 157 GLY A CA 1
ATOM 1211 C C . GLY A 1 157 ? 8.456 -12.767 -1.186 1.00 85.56 157 GLY A C 1
ATOM 1212 O O . GLY A 1 157 ? 7.509 -13.374 -1.682 1.00 85.56 157 GLY A O 1
ATOM 1213 N N . ILE A 1 158 ? 8.904 -11.608 -1.679 1.00 84.94 158 ILE A N 1
ATOM 1214 C CA . ILE A 1 158 ? 8.278 -10.895 -2.800 1.00 84.94 158 ILE A CA 1
ATOM 1215 C C . ILE A 1 158 ? 8.295 -11.745 -4.075 1.00 84.94 158 ILE A C 1
ATOM 1217 O O . ILE A 1 158 ? 7.272 -11.866 -4.741 1.00 84.94 158 ILE A O 1
ATOM 1221 N N . VAL A 1 159 ? 9.429 -12.364 -4.422 1.00 82.75 159 VAL A N 1
ATOM 1222 C CA . VAL A 1 159 ? 9.526 -13.227 -5.611 1.00 82.75 159 VAL A CA 1
ATOM 1223 C C . VAL A 1 159 ? 8.626 -14.450 -5.472 1.00 82.75 159 VAL A C 1
ATOM 1225 O O . VAL A 1 159 ? 7.887 -14.762 -6.401 1.00 82.75 159 VAL A O 1
ATOM 1228 N N . THR A 1 160 ? 8.650 -15.120 -4.319 1.00 84.81 160 THR A N 1
ATOM 1229 C CA . THR A 1 160 ? 7.800 -16.294 -4.056 1.00 84.81 160 THR A CA 1
ATOM 1230 C C . THR A 1 160 ? 6.325 -15.941 -4.205 1.00 84.81 160 THR A C 1
ATOM 1232 O O . THR A 1 160 ? 5.572 -16.662 -4.857 1.00 84.81 160 THR A O 1
ATOM 1235 N N . PHE A 1 161 ? 5.931 -14.797 -3.651 1.00 83.50 161 PHE A N 1
ATOM 1236 C CA . PHE A 1 161 ? 4.583 -14.267 -3.751 1.00 83.50 161 PHE A CA 1
ATOM 1237 C C . PHE A 1 161 ? 4.185 -13.960 -5.199 1.00 83.50 161 PHE A C 1
ATOM 1239 O O . PHE A 1 161 ? 3.168 -14.455 -5.675 1.00 83.50 161 PHE A O 1
ATOM 1246 N N . ILE A 1 162 ? 5.026 -13.224 -5.938 1.00 82.19 162 ILE A N 1
ATOM 1247 C CA . ILE A 1 162 ? 4.779 -12.906 -7.351 1.00 82.19 162 ILE A CA 1
ATOM 1248 C C . ILE A 1 162 ? 4.672 -14.180 -8.184 1.00 82.19 162 ILE A C 1
ATOM 1250 O O . ILE A 1 162 ? 3.786 -14.258 -9.020 1.00 82.19 162 ILE A O 1
ATOM 1254 N N . LEU A 1 163 ? 5.543 -15.173 -7.986 1.00 81.56 163 LEU A N 1
ATOM 1255 C CA . LEU A 1 163 ? 5.499 -16.425 -8.748 1.00 81.56 163 LEU A CA 1
ATOM 1256 C C . LEU A 1 163 ? 4.215 -17.208 -8.480 1.00 81.56 163 LEU A C 1
ATOM 1258 O O . LEU A 1 163 ? 3.609 -17.740 -9.409 1.00 81.56 163 LEU A O 1
ATOM 1262 N N . ARG A 1 164 ? 3.795 -17.259 -7.217 1.00 83.81 164 ARG A N 1
ATOM 1263 C CA . ARG A 1 164 ? 2.568 -17.933 -6.806 1.00 83.81 164 ARG A CA 1
ATOM 1264 C C . ARG A 1 164 ? 1.325 -17.268 -7.398 1.00 83.81 164 ARG A C 1
ATOM 1266 O O . ARG A 1 164 ? 0.441 -17.965 -7.888 1.00 83.81 164 ARG A O 1
ATOM 1273 N N . ASP A 1 165 ? 1.287 -15.939 -7.385 1.00 83.38 165 ASP A N 1
ATOM 1274 C CA . ASP A 1 165 ? 0.138 -15.147 -7.834 1.00 83.38 165 ASP A CA 1
ATOM 1275 C C . ASP A 1 165 ? 0.312 -14.576 -9.251 1.00 83.38 165 ASP A C 1
ATOM 1277 O O . ASP A 1 165 ? -0.493 -13.761 -9.703 1.00 83.38 165 ASP A O 1
ATOM 1281 N N . ALA A 1 166 ? 1.318 -15.047 -9.998 1.00 82.94 166 ALA A N 1
ATOM 1282 C CA . ALA A 1 166 ? 1.697 -14.517 -11.309 1.00 82.94 166 ALA A CA 1
ATOM 1283 C C . ALA A 1 166 ? 0.527 -14.523 -12.294 1.00 82.94 166 ALA A C 1
ATOM 1285 O O . ALA A 1 166 ? 0.328 -13.557 -13.026 1.00 82.94 166 ALA A O 1
ATOM 1286 N N . PHE A 1 167 ? -0.270 -15.595 -12.287 1.00 81.75 167 PHE A N 1
ATOM 1287 C CA . PHE A 1 167 ? -1.443 -15.711 -13.149 1.00 81.75 167 PHE A CA 1
ATOM 1288 C C . PHE A 1 167 ? -2.512 -14.667 -12.805 1.00 81.75 167 PHE A C 1
ATOM 1290 O O . PHE A 1 167 ? -3.047 -14.023 -13.701 1.00 81.75 167 PHE A O 1
ATOM 1297 N N . ASN A 1 168 ? -2.793 -14.459 -11.515 1.00 82.31 168 ASN A N 1
ATOM 1298 C CA . ASN A 1 168 ? -3.781 -13.472 -11.080 1.00 82.31 168 ASN A CA 1
ATOM 1299 C C . ASN A 1 168 ? -3.306 -12.049 -11.402 1.00 82.31 168 ASN A C 1
ATOM 1301 O O . ASN A 1 168 ? -4.090 -11.249 -11.905 1.00 82.31 168 ASN A O 1
ATOM 1305 N N . ILE A 1 169 ? -2.021 -11.755 -11.178 1.00 83.12 169 ILE A N 1
ATOM 1306 C CA . ILE A 1 169 ? -1.405 -10.470 -11.535 1.00 83.12 169 ILE A CA 1
ATOM 1307 C C . ILE A 1 169 ? -1.454 -10.247 -13.048 1.00 83.12 169 ILE A C 1
ATOM 1309 O O . ILE A 1 169 ? -1.714 -9.133 -13.484 1.00 83.12 169 ILE A O 1
ATOM 1313 N N . PHE A 1 170 ? -1.221 -11.289 -13.850 1.00 84.44 170 PHE A N 1
ATOM 1314 C CA . PHE A 1 170 ? -1.265 -11.201 -15.307 1.00 84.44 170 PHE A CA 1
ATOM 1315 C C . PHE A 1 170 ? -2.681 -10.915 -15.816 1.00 84.44 170 PHE A C 1
ATOM 1317 O O . PHE A 1 170 ? -2.874 -9.967 -16.568 1.00 84.44 170 PHE A O 1
ATOM 1324 N N . VAL A 1 171 ? -3.678 -11.678 -15.358 1.00 86.19 171 VAL A N 1
ATOM 1325 C CA . VAL A 1 171 ? -5.083 -11.485 -15.759 1.00 86.19 171 VAL A CA 1
ATOM 1326 C C . VAL A 1 171 ? -5.609 -10.112 -15.327 1.00 86.19 171 VAL A C 1
ATOM 1328 O O . VAL A 1 171 ? -6.386 -9.499 -16.050 1.00 86.19 171 VAL A O 1
ATOM 1331 N N . ASN A 1 172 ? -5.152 -9.600 -14.183 1.00 87.50 172 ASN A N 1
ATOM 1332 C CA . ASN A 1 172 ? -5.582 -8.311 -13.637 1.00 87.50 172 ASN A CA 1
ATOM 1333 C C . ASN A 1 172 ? -4.545 -7.197 -13.840 1.00 87.50 172 ASN A C 1
ATOM 1335 O O . ASN A 1 172 ? -4.573 -6.191 -13.126 1.00 87.50 172 ASN A O 1
ATOM 1339 N N . SER A 1 173 ? -3.613 -7.342 -14.790 1.00 86.19 173 SER A N 1
ATOM 1340 C CA . SER A 1 173 ? -2.462 -6.438 -14.884 1.00 86.19 173 SER A CA 1
ATOM 1341 C C . SER A 1 173 ? -2.878 -4.991 -15.125 1.00 86.19 173 SER A C 1
ATOM 1343 O O . SER A 1 173 ? -2.272 -4.087 -14.561 1.00 86.19 173 SER A O 1
ATOM 1345 N N . GLY A 1 174 ? -3.931 -4.764 -15.919 1.00 86.62 174 GLY A N 1
ATOM 1346 C CA . GLY A 1 174 ? -4.481 -3.426 -16.155 1.00 86.62 174 GLY A CA 1
ATOM 1347 C C . GLY A 1 174 ? -4.925 -2.744 -14.859 1.00 86.62 174 GLY A C 1
ATOM 1348 O O . GLY A 1 174 ? -4.489 -1.630 -14.577 1.00 86.62 174 GLY A O 1
ATOM 1349 N N . GLY A 1 175 ? -5.700 -3.448 -14.028 1.00 87.88 175 GLY A N 1
ATOM 1350 C CA . GLY A 1 175 ? -6.157 -2.945 -12.729 1.00 87.88 175 GLY A CA 1
ATOM 1351 C C . GLY A 1 175 ? -5.008 -2.714 -11.747 1.00 87.88 175 GLY A C 1
ATOM 1352 O O . GLY A 1 175 ? -4.930 -1.659 -11.126 1.00 87.88 175 GLY A O 1
ATOM 1353 N N . VAL A 1 176 ? -4.050 -3.645 -11.664 1.00 88.94 176 VAL A N 1
ATOM 1354 C CA . VAL A 1 176 ? -2.870 -3.486 -10.793 1.00 88.94 176 VAL A CA 1
ATOM 1355 C C . VAL A 1 176 ? -2.040 -2.266 -11.199 1.00 88.94 176 VAL A C 1
ATOM 1357 O O . VAL A 1 176 ? -1.605 -1.504 -10.338 1.00 88.94 176 VAL A O 1
ATOM 1360 N N . LEU A 1 177 ? -1.819 -2.060 -12.501 1.00 88.00 177 LEU A N 1
ATOM 1361 C CA . LEU A 1 177 ? -1.066 -0.913 -13.013 1.00 88.00 177 LEU A CA 1
ATOM 1362 C C . LEU A 1 177 ? -1.791 0.408 -12.774 1.00 88.00 177 LEU A C 1
ATOM 1364 O O . LEU A 1 177 ? -1.150 1.388 -12.384 1.00 88.00 177 LEU A O 1
ATOM 1368 N N . HIS A 1 178 ? -3.103 0.426 -13.010 1.00 90.81 178 HIS A N 1
ATOM 1369 C CA . HIS A 1 178 ? -3.941 1.585 -12.747 1.00 90.81 178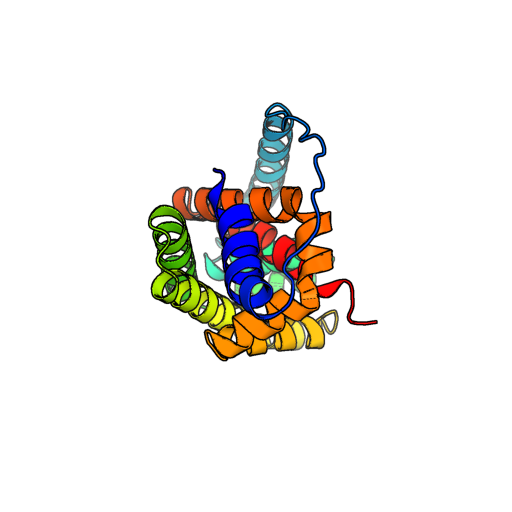 HIS A CA 1
ATOM 1370 C C . HIS A 1 178 ? -3.862 1.966 -11.265 1.00 90.81 178 HIS A C 1
ATOM 1372 O O . HIS A 1 178 ? -3.373 3.047 -10.948 1.00 90.81 178 HIS A O 1
ATOM 1378 N N . ASN A 1 179 ? -4.173 1.035 -10.361 1.00 92.56 179 ASN A N 1
ATOM 1379 C CA . ASN A 1 179 ? -4.148 1.280 -8.918 1.00 92.56 179 ASN A CA 1
ATOM 1380 C C . ASN A 1 179 ? -2.752 1.691 -8.429 1.00 92.56 179 ASN A C 1
ATOM 1382 O O . ASN A 1 179 ? -2.613 2.584 -7.599 1.00 92.56 179 ASN A O 1
ATOM 1386 N N . LEU A 1 180 ? -1.684 1.093 -8.968 1.00 92.25 180 LEU A N 1
ATOM 1387 C CA . LEU A 1 180 ? -0.319 1.485 -8.615 1.00 92.25 180 LEU A CA 1
ATOM 1388 C C . LEU A 1 180 ? 0.005 2.922 -9.052 1.00 92.25 180 LEU A C 1
ATOM 1390 O O . LEU A 1 180 ? 0.676 3.652 -8.324 1.00 92.25 180 LEU A O 1
ATOM 1394 N N . THR A 1 181 ? -0.480 3.340 -10.221 1.00 93.75 181 THR A N 1
ATOM 1395 C CA . THR A 1 181 ? -0.354 4.731 -10.682 1.00 93.75 181 THR A CA 1
ATOM 1396 C C . THR A 1 181 ? -1.132 5.670 -9.766 1.00 93.75 181 THR A C 1
ATOM 1398 O O . THR A 1 181 ? -0.592 6.690 -9.333 1.00 93.75 181 THR A O 1
ATOM 1401 N N . GLU A 1 182 ? -2.346 5.281 -9.383 1.00 94.75 182 GLU A N 1
ATOM 1402 C CA . GLU A 1 182 ? -3.193 6.059 -8.484 1.00 94.75 182 GLU A CA 1
ATOM 1403 C C . GLU A 1 182 ? -2.627 6.163 -7.063 1.00 94.75 182 GLU A C 1
ATOM 1405 O O . GLU A 1 182 ? -2.796 7.196 -6.421 1.00 94.75 182 GLU A O 1
ATOM 1410 N N . ILE A 1 183 ? -1.868 5.170 -6.585 1.00 95.06 183 ILE A N 1
ATOM 1411 C CA . ILE A 1 183 ? -1.097 5.277 -5.333 1.00 95.06 183 ILE A CA 1
ATOM 1412 C C . ILE A 1 183 ? -0.071 6.415 -5.422 1.00 95.06 183 ILE A C 1
ATOM 1414 O O . ILE A 1 183 ? 0.079 7.188 -4.472 1.00 95.06 183 ILE A O 1
ATOM 1418 N N . PHE A 1 184 ? 0.633 6.554 -6.552 1.00 94.25 184 PHE A N 1
ATOM 1419 C CA . PHE A 1 184 ? 1.610 7.634 -6.733 1.00 94.25 184 PHE A CA 1
ATOM 1420 C C . PHE A 1 184 ? 0.940 9.005 -6.810 1.00 94.25 184 PHE A C 1
ATOM 1422 O O . PHE A 1 184 ? 1.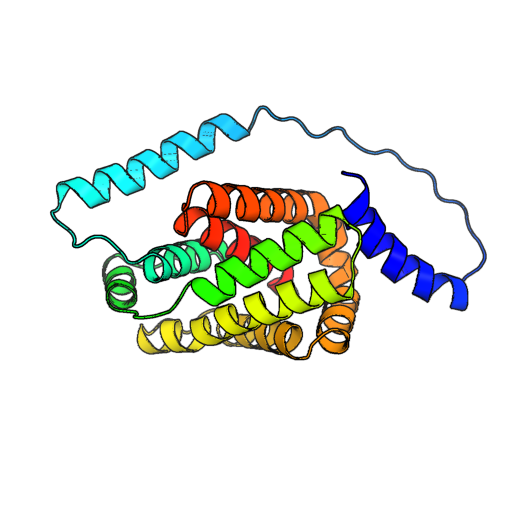470 9.969 -6.255 1.00 94.25 184 PHE A O 1
ATOM 1429 N N . VAL A 1 185 ? -0.214 9.092 -7.474 1.00 93.62 185 VAL A N 1
ATOM 1430 C CA . VAL A 1 185 ? -1.018 10.320 -7.552 1.00 93.62 185 VAL A CA 1
ATOM 1431 C C . VAL A 1 185 ? -1.573 10.688 -6.175 1.00 93.62 185 VAL A C 1
ATOM 1433 O O . VAL A 1 185 ? -1.427 11.831 -5.744 1.00 93.62 185 VAL A O 1
ATOM 1436 N N . GLY A 1 186 ? -2.140 9.720 -5.449 1.00 91.94 186 GLY A N 1
ATOM 1437 C CA . GLY A 1 186 ? -2.660 9.909 -4.094 1.00 91.94 186 GLY A CA 1
ATOM 1438 C C . GLY A 1 186 ? -1.584 10.424 -3.143 1.00 91.94 186 GLY A C 1
ATOM 1439 O O . GLY A 1 186 ? -1.805 11.396 -2.426 1.00 91.94 186 GLY A O 1
ATOM 1440 N N . LEU A 1 187 ? -0.371 9.866 -3.215 1.00 93.44 187 LEU A N 1
ATOM 1441 C CA . LEU A 1 187 ? 0.752 10.363 -2.424 1.00 93.44 187 LEU A CA 1
ATOM 1442 C C . LEU A 1 187 ? 1.129 11.815 -2.765 1.00 93.44 187 LEU A C 1
ATOM 1444 O O . LEU A 1 187 ? 1.352 12.610 -1.854 1.00 93.44 187 LEU A O 1
ATOM 1448 N N . GLN A 1 188 ? 1.215 12.168 -4.052 1.00 94.06 188 GLN A N 1
ATOM 1449 C CA . GLN A 1 188 ? 1.578 13.526 -4.490 1.00 94.06 188 GLN A CA 1
ATOM 1450 C C . GLN A 1 188 ? 0.558 14.576 -4.041 1.00 94.06 188 GLN A C 1
ATOM 1452 O O . GLN A 1 188 ? 0.942 15.688 -3.684 1.00 94.06 188 GLN A O 1
ATOM 1457 N N . ASN A 1 189 ? -0.720 14.202 -4.017 1.00 95.12 189 ASN A N 1
ATOM 1458 C CA . ASN A 1 189 ? -1.819 15.073 -3.609 1.00 95.12 189 ASN A CA 1
ATOM 1459 C C . ASN A 1 189 ? -2.105 15.028 -2.100 1.00 95.12 189 ASN A C 1
ATOM 1461 O O . ASN A 1 189 ? -3.036 15.690 -1.651 1.00 95.12 189 ASN A O 1
ATOM 1465 N N . ALA A 1 190 ? -1.335 14.252 -1.326 1.00 94.75 190 ALA A N 1
ATOM 1466 C CA . ALA A 1 190 ? -1.609 13.957 0.082 1.00 94.75 190 ALA A CA 1
ATOM 1467 C C . ALA A 1 190 ? -3.030 13.400 0.334 1.00 94.75 190 ALA A C 1
ATOM 1469 O O . ALA A 1 190 ? -3.595 13.574 1.410 1.00 94.75 190 ALA A O 1
ATOM 1470 N N . ASP A 1 191 ? -3.595 12.701 -0.653 1.00 95.25 191 ASP A N 1
ATOM 1471 C CA . ASP A 1 191 ? -4.879 12.010 -0.560 1.00 95.25 191 ASP A CA 1
ATOM 1472 C C . ASP A 1 191 ? -4.644 10.581 -0.048 1.00 95.25 191 ASP A C 1
ATOM 1474 O O . ASP A 1 191 ? -4.503 9.616 -0.811 1.00 95.25 191 ASP A O 1
ATOM 1478 N N . PHE A 1 192 ? -4.522 10.457 1.277 1.00 95.31 192 PHE A N 1
ATOM 1479 C CA . PHE A 1 192 ? -4.234 9.179 1.931 1.00 95.31 192 PHE A CA 1
ATOM 1480 C C . PHE A 1 192 ? -5.384 8.192 1.823 1.00 95.31 192 PHE A C 1
ATOM 1482 O O . PHE A 1 192 ? -5.130 6.991 1.774 1.00 95.31 192 PHE A O 1
ATOM 1489 N N . PHE A 1 193 ? -6.621 8.678 1.728 1.00 95.56 193 PHE A N 1
ATOM 1490 C CA . PHE A 1 193 ? -7.775 7.825 1.493 1.00 95.56 193 PHE A CA 1
ATOM 1491 C C . PHE A 1 193 ? -7.674 7.140 0.131 1.00 95.56 193 PHE A C 1
ATOM 1493 O O . PHE A 1 193 ? -7.699 5.911 0.054 1.00 95.56 193 PHE A O 1
ATOM 1500 N N . LYS A 1 194 ? -7.449 7.907 -0.941 1.00 95.50 194 LYS A N 1
ATOM 1501 C CA . LYS A 1 194 ? -7.259 7.347 -2.282 1.00 95.50 194 LYS A CA 1
ATOM 1502 C C . LYS A 1 194 ? -6.033 6.442 -2.358 1.00 95.50 194 LYS A C 1
ATOM 1504 O O . LYS A 1 194 ? -6.098 5.379 -2.976 1.00 95.50 194 LYS A O 1
ATOM 1509 N N . LEU A 1 195 ? -4.931 6.822 -1.708 1.00 95.94 195 LEU A N 1
ATOM 1510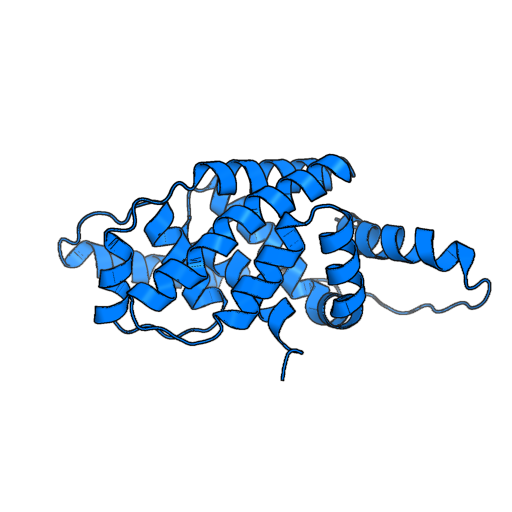 C CA . LEU A 1 195 ? -3.738 5.979 -1.602 1.00 95.94 195 LEU A CA 1
ATOM 1511 C C . LEU A 1 195 ? -4.077 4.635 -0.939 1.00 95.94 195 LEU A C 1
ATOM 1513 O O . LEU A 1 195 ? -3.764 3.582 -1.495 1.00 95.94 195 LEU A O 1
ATOM 1517 N N . GLY A 1 196 ? -4.751 4.674 0.213 1.00 97.00 196 GLY A N 1
ATOM 1518 C CA . GLY A 1 196 ? -5.217 3.498 0.940 1.00 97.00 196 GLY A CA 1
ATOM 1519 C C . GLY A 1 196 ? -6.105 2.617 0.076 1.00 97.00 196 GLY A C 1
ATOM 1520 O O . GLY A 1 196 ? -5.808 1.437 -0.078 1.00 97.00 196 GLY A O 1
ATOM 1521 N N . LYS A 1 197 ? -7.126 3.198 -0.562 1.00 97.44 197 LYS A N 1
ATOM 1522 C CA . LYS A 1 197 ? -8.078 2.493 -1.431 1.00 97.44 197 LYS A CA 1
ATOM 1523 C C . LYS A 1 197 ? -7.399 1.742 -2.560 1.00 97.44 197 LYS A C 1
ATOM 1525 O O . LYS A 1 197 ? -7.609 0.542 -2.706 1.00 97.44 197 LYS A O 1
ATOM 1530 N N . ASN A 1 198 ? -6.524 2.406 -3.302 1.00 97.31 198 ASN A N 1
ATOM 1531 C CA . ASN A 1 198 ? -5.823 1.764 -4.409 1.00 97.31 198 ASN A CA 1
ATOM 1532 C C . ASN A 1 198 ? -4.857 0.672 -3.929 1.00 97.31 198 ASN A C 1
ATOM 1534 O O . ASN A 1 198 ? -4.742 -0.379 -4.562 1.00 97.31 198 ASN A O 1
ATOM 1538 N N . LEU A 1 199 ? -4.194 0.872 -2.784 1.00 96.94 199 LEU A N 1
ATOM 1539 C CA . LEU A 1 199 ? -3.369 -0.175 -2.184 1.00 96.94 199 LEU A CA 1
ATOM 1540 C C . LEU A 1 199 ? -4.216 -1.369 -1.728 1.00 96.94 199 LEU A C 1
ATOM 1542 O O . LEU A 1 199 ? -3.841 -2.508 -1.999 1.00 96.94 199 LEU A O 1
ATOM 1546 N N . GLY A 1 200 ? -5.362 -1.118 -1.097 1.00 96.88 200 GLY A N 1
ATOM 1547 C CA . GLY A 1 200 ? -6.323 -2.142 -0.699 1.00 96.88 200 GLY A CA 1
ATOM 1548 C C . GLY A 1 200 ? -6.813 -2.951 -1.896 1.00 96.88 200 GLY A C 1
ATOM 1549 O O . GLY A 1 200 ? -6.762 -4.173 -1.857 1.00 96.88 200 GLY A O 1
ATOM 1550 N N . GLN A 1 201 ? -7.161 -2.300 -3.007 1.00 95.69 201 GLN A N 1
ATOM 1551 C CA . GLN A 1 201 ? -7.579 -2.990 -4.232 1.00 95.69 201 GLN A CA 1
ATOM 1552 C C . GLN A 1 201 ? -6.467 -3.864 -4.825 1.00 95.69 201 GLN A C 1
ATOM 1554 O O . GLN A 1 201 ? -6.737 -4.967 -5.294 1.00 95.69 201 GLN A O 1
ATOM 1559 N N . ILE A 1 202 ? -5.204 -3.414 -4.791 1.00 93.38 202 ILE A N 1
ATOM 1560 C CA . ILE A 1 202 ? -4.072 -4.272 -5.180 1.00 93.38 202 ILE A CA 1
ATOM 1561 C C . ILE A 1 202 ? -4.003 -5.494 -4.264 1.00 93.38 202 ILE A C 1
ATOM 1563 O O . ILE A 1 202 ? -3.884 -6.610 -4.759 1.00 93.38 202 ILE A O 1
ATOM 1567 N N . VAL A 1 203 ? -4.092 -5.305 -2.946 1.00 93.56 203 VAL A N 1
ATOM 1568 C CA . VAL A 1 203 ? -4.092 -6.420 -1.990 1.00 93.56 203 VAL A CA 1
ATOM 1569 C C . VAL A 1 203 ? -5.272 -7.356 -2.260 1.00 93.56 203 VAL A C 1
ATOM 1571 O O . VAL A 1 203 ? -5.070 -8.564 -2.273 1.00 93.56 203 VAL A O 1
ATOM 1574 N N . ASP A 1 204 ? -6.463 -6.842 -2.565 1.00 93.31 204 ASP A N 1
ATOM 1575 C CA . ASP A 1 204 ? -7.646 -7.649 -2.881 1.00 93.31 204 ASP A CA 1
ATOM 1576 C C . ASP A 1 204 ? -7.465 -8.516 -4.121 1.00 93.31 204 ASP A C 1
ATOM 1578 O O . ASP A 1 204 ? -7.671 -9.727 -4.049 1.00 93.31 204 ASP A O 1
ATOM 1582 N N . ILE A 1 205 ? -6.952 -7.941 -5.213 1.00 89.56 205 ILE A N 1
ATOM 1583 C CA . ILE A 1 205 ? -6.583 -8.688 -6.426 1.00 89.56 205 ILE A CA 1
ATOM 1584 C C . ILE A 1 205 ? -5.634 -9.847 -6.084 1.00 89.56 205 ILE A C 1
ATOM 1586 O O . ILE A 1 205 ? -5.726 -10.938 -6.655 1.00 89.56 205 ILE A O 1
ATOM 1590 N N . LEU A 1 206 ? -4.731 -9.627 -5.128 1.00 87.31 206 LEU A N 1
ATOM 1591 C CA . LEU A 1 206 ? -3.764 -10.623 -4.685 1.00 87.31 206 LEU A CA 1
ATOM 1592 C C . LEU A 1 206 ? -4.341 -11.658 -3.695 1.00 87.31 206 LEU A C 1
ATOM 1594 O O . LEU A 1 206 ? -3.714 -12.692 -3.478 1.00 87.31 206 LEU A O 1
ATOM 1598 N N . MET A 1 207 ? -5.523 -11.429 -3.108 1.00 85.94 207 MET A N 1
ATOM 1599 C CA . MET A 1 207 ? -6.162 -12.335 -2.137 1.00 85.94 207 MET A CA 1
ATOM 1600 C C . MET A 1 207 ? -7.035 -13.434 -2.773 1.00 85.94 207 MET A C 1
ATOM 1602 O O . MET A 1 207 ? -7.316 -14.433 -2.109 1.00 85.94 207 MET A O 1
ATOM 1606 N N . ILE A 1 208 ? -7.439 -13.294 -4.043 1.00 70.56 208 ILE A N 1
ATOM 1607 C CA . ILE A 1 208 ? -8.520 -14.065 -4.707 1.00 70.56 208 ILE A CA 1
ATOM 1608 C C . ILE A 1 208 ? -8.327 -15.606 -4.748 1.00 70.56 208 ILE A C 1
ATOM 1610 O O . ILE A 1 208 ? -9.255 -16.326 -5.102 1.00 70.56 208 ILE A O 1
ATOM 1614 N N . LYS A 1 209 ? -7.178 -16.173 -4.349 1.00 60.12 209 LYS A N 1
ATOM 1615 C CA . LYS A 1 209 ? -6.914 -17.632 -4.417 1.00 60.12 209 LYS A CA 1
ATOM 16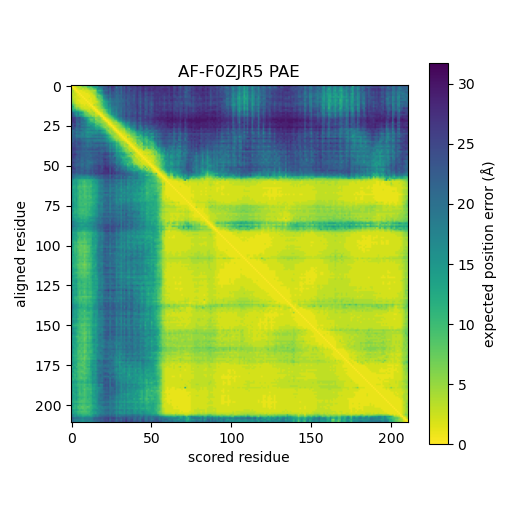16 C C . LYS A 1 209 ? -6.677 -18.359 -3.086 1.00 60.12 209 LYS A C 1
ATOM 1618 O O . LYS A 1 209 ? -6.168 -19.477 -3.092 1.00 60.12 209 LYS A O 1
ATOM 1623 N N . HIS A 1 210 ? -7.047 -17.772 -1.950 1.00 52.22 210 HIS A N 1
ATOM 1624 C CA . HIS A 1 210 ? -6.858 -18.410 -0.634 1.00 52.22 210 HIS A CA 1
ATOM 1625 C C . HIS A 1 210 ? -8.061 -19.194 -0.075 1.00 52.22 210 HIS A C 1
ATOM 1627 O O . HIS A 1 210 ? -8.028 -19.573 1.094 1.00 52.22 210 HIS A O 1
ATOM 1633 N N . THR A 1 211 ? -9.084 -19.467 -0.886 1.00 48.22 211 THR A N 1
ATOM 1634 C CA . THR A 1 211 ? -10.227 -20.346 -0.555 1.00 48.22 211 THR A CA 1
ATOM 1635 C C . THR A 1 211 ? -10.174 -21.639 -1.346 1.00 48.22 211 THR A C 1
ATOM 1637 O O . THR A 1 211 ? -10.377 -22.706 -0.732 1.00 48.22 211 THR A O 1
#

Secondary structure (DSSP, 8-state):
--HHHHHHHHHHHHHHTTT----------PPPPGGGGGSHHHHHHHHHHHHHTTTPPPPPHHHHHHHHHHHHTTPPPPHHHHHHGGG----SHHHHHHHHHHHHHHHHT-HHHHHHHHHHHHHHHTTHHHHHHHTT--TTHHHHHHHHHHHHTHHHHHHHHHHHHHHHHHHTHHHHHHHHHHHHHHHHTT-HHHHHHHHHHHHHHHHTT--

Foldseek 3Di:
DCQVVVVLVVLVVVVCVVPDDDDDDDDDDDDDDPPVPPPVVVVVVVVVVVCVVPPDDDADLLLLLLLLLCVLLVNDDDPLLSVLSRPDPDDCPLVLCLLVLLVVCRVVVPLQSNLSSLLSNLVSLCCSLVSCVSSVHPPCSVLSNQSSVLSNVTPVSVSVLCVVCVVLCVVCVVLLVVLSVQLVVCSVVSVSSSNSNSVSNNSNSSSVPPD

Radius of gyration: 18.26 Å; Cα contacts (8 Å, |Δi|>4): 229; chains: 1; bounding box: 38×43×49 Å

pLDDT: mean 78.02, std 21.38, range [33.28, 97.44]

Nearest PDB structures (foldseek):
  8tn6-assembly1_C  TM=3.145E-01  e=1.523E+00  synthetic construct
  1x8z-assembly1_A-2  TM=3.920E-01  e=9.136E+00  Arabidopsis thaliana
  1x8z-assembly3_A  TM=3.920E-01  e=9.136E+00  Arabidopsis thaliana
  8qai-assembly1_A  TM=3.168E-01  e=5.771E+00  synthetic construct